Protein AF-A0A397FJ45-F1 (afdb_monomer_lite)

pLDDT: mean 72.35, std 16.46, range [32.06, 96.0]

Structure (mmCIF, N/CA/C/O backbone):
data_AF-A0A397FJ45-F1
#
_entry.id   AF-A0A397FJ45-F1
#
loop_
_atom_site.group_PDB
_atom_site.id
_atom_site.type_symbol
_atom_site.label_atom_id
_atom_site.label_alt_id
_atom_site.label_comp_id
_atom_site.label_asym_id
_atom_site.label_entity_id
_atom_site.label_seq_id
_atom_site.pdbx_PDB_ins_code
_atom_site.Cartn_x
_atom_site.Cartn_y
_atom_site.Cartn_z
_atom_site.occupancy
_atom_site.B_iso_or_equiv
_atom_site.auth_seq_id
_atom_site.auth_comp_id
_atom_site.auth_asym_id
_atom_site.auth_atom_id
_atom_site.pdbx_PDB_model_num
ATOM 1 N N . VAL A 1 1 ? -1.184 -3.876 -4.602 1.00 46.75 1 VAL A N 1
ATOM 2 C CA . VAL A 1 1 ? -2.235 -4.003 -3.570 1.00 46.75 1 VAL A CA 1
ATOM 3 C C . VAL A 1 1 ? -1.597 -3.620 -2.245 1.00 46.75 1 VAL A C 1
ATOM 5 O O . VAL A 1 1 ? -0.866 -4.417 -1.687 1.00 46.75 1 VAL A O 1
ATOM 8 N N . SER A 1 2 ? -1.750 -2.371 -1.813 1.00 36.97 2 SER A N 1
ATOM 9 C CA . SER A 1 2 ? -1.230 -1.894 -0.526 1.00 36.97 2 SER A CA 1
ATOM 10 C C . SER A 1 2 ? -2.247 -0.922 0.065 1.00 36.97 2 SER A C 1
ATOM 12 O O . SER A 1 2 ? -2.912 -0.198 -0.685 1.00 36.97 2 SER A O 1
ATOM 14 N N . ALA A 1 3 ? -2.435 -0.961 1.381 1.00 32.06 3 ALA A N 1
ATOM 15 C CA . ALA A 1 3 ? -3.336 -0.052 2.066 1.00 32.06 3 ALA A CA 1
ATOM 16 C C . ALA A 1 3 ? -2.633 1.298 2.252 1.00 32.06 3 ALA A C 1
ATOM 18 O O . ALA A 1 3 ? -1.631 1.400 2.952 1.00 32.06 3 ALA A O 1
ATOM 19 N N . VAL A 1 4 ? -3.150 2.345 1.604 1.00 43.25 4 VAL A N 1
ATOM 20 C CA . VAL A 1 4 ? -2.556 3.688 1.660 1.00 43.25 4 VAL A CA 1
ATOM 21 C C . VAL A 1 4 ? -3.072 4.426 2.898 1.00 43.25 4 VAL A C 1
ATOM 23 O O . VAL A 1 4 ? -4.183 4.971 2.915 1.00 43.25 4 VAL A O 1
ATOM 26 N N . SER A 1 5 ? -2.250 4.455 3.943 1.00 33.97 5 SER A N 1
ATOM 27 C CA . SER A 1 5 ? -2.409 5.310 5.122 1.00 33.97 5 SER A CA 1
ATOM 28 C C . SER A 1 5 ? -1.554 6.574 4.962 1.00 33.97 5 SER A C 1
ATOM 30 O O . SER A 1 5 ? -0.453 6.517 4.427 1.00 33.97 5 SER A O 1
ATOM 32 N N . ALA A 1 6 ? -2.026 7.724 5.458 1.00 32.69 6 ALA A N 1
ATOM 33 C CA . ALA A 1 6 ? -1.235 8.965 5.500 1.00 32.69 6 ALA A CA 1
ATOM 34 C C . ALA A 1 6 ? -0.062 8.903 6.507 1.00 32.69 6 ALA A C 1
ATOM 36 O O . ALA A 1 6 ? 0.682 9.872 6.659 1.00 32.69 6 ALA A O 1
ATOM 37 N N . LYS A 1 7 ? 0.093 7.776 7.213 1.00 38.12 7 LYS A N 1
ATOM 38 C CA . LYS A 1 7 ? 1.178 7.498 8.152 1.00 38.12 7 LYS A CA 1
ATOM 39 C C . LYS A 1 7 ? 1.900 6.208 7.787 1.00 38.12 7 LYS A C 1
ATOM 41 O O . LYS A 1 7 ? 1.238 5.208 7.521 1.00 38.12 7 LYS A O 1
ATOM 46 N N . TYR A 1 8 ? 3.231 6.323 7.817 1.00 38.72 8 TYR A N 1
ATOM 47 C CA . TYR A 1 8 ? 4.302 5.340 7.626 1.00 38.72 8 TYR A CA 1
ATOM 48 C C . TYR A 1 8 ? 3.838 3.899 7.375 1.00 38.72 8 TYR A C 1
ATOM 50 O O . TYR A 1 8 ? 3.229 3.265 8.242 1.00 38.72 8 TYR A O 1
ATOM 58 N N . ASN A 1 9 ? 4.169 3.383 6.183 1.00 39.53 9 ASN A N 1
ATOM 59 C CA . ASN A 1 9 ? 3.978 1.975 5.862 1.00 39.53 9 ASN A CA 1
ATOM 60 C C . ASN A 1 9 ? 4.698 1.131 6.911 1.00 39.53 9 ASN A C 1
ATOM 62 O O . ASN A 1 9 ? 5.897 1.229 7.143 1.00 39.53 9 ASN A O 1
ATOM 66 N N . THR A 1 10 ? 3.890 0.337 7.586 1.00 41.34 10 THR A N 1
ATOM 67 C CA . THR A 1 10 ? 4.228 -0.484 8.746 1.00 41.34 10 THR A CA 1
ATOM 68 C C . THR A 1 10 ? 4.491 -1.921 8.318 1.00 41.34 10 THR A C 1
ATOM 70 O O . THR A 1 10 ? 4.459 -2.807 9.156 1.00 41.34 10 THR A O 1
ATOM 73 N N . THR A 1 11 ? 4.712 -2.182 7.034 1.00 45.09 11 THR A N 1
ATOM 74 C CA . THR A 1 11 ? 5.015 -3.503 6.485 1.00 45.09 11 THR A CA 1
ATOM 75 C C . THR A 1 11 ? 6.336 -3.991 7.071 1.00 45.09 11 THR A C 1
ATOM 77 O O . THR A 1 11 ? 7.383 -3.568 6.626 1.00 45.09 11 THR A O 1
ATOM 80 N N . ARG A 1 12 ? 6.312 -4.814 8.130 1.00 45.31 12 ARG A N 1
ATOM 81 C CA . ARG A 1 12 ? 7.523 -5.489 8.643 1.00 45.31 12 ARG A CA 1
ATOM 82 C C . ARG A 1 12 ? 7.931 -6.667 7.755 1.00 45.31 12 ARG A C 1
ATOM 84 O O . ARG A 1 12 ? 9.110 -6.988 7.700 1.00 45.31 12 ARG A O 1
ATOM 91 N N . ASP A 1 13 ? 6.965 -7.228 7.031 1.00 51.38 13 ASP A N 1
ATOM 92 C CA . ASP A 1 13 ? 7.164 -8.263 6.023 1.00 51.38 13 ASP A CA 1
ATOM 93 C C . ASP A 1 13 ? 7.133 -7.637 4.621 1.00 51.38 13 ASP A C 1
ATOM 95 O O . ASP A 1 13 ? 6.282 -6.789 4.330 1.00 51.38 13 ASP A O 1
ATOM 99 N N . ARG A 1 14 ? 8.068 -8.047 3.756 1.00 63.00 14 ARG A N 1
ATOM 100 C CA . ARG A 1 14 ? 8.158 -7.620 2.351 1.00 63.00 14 ARG A CA 1
ATOM 101 C C . ARG A 1 14 ? 6.853 -7.961 1.628 1.00 63.00 14 ARG A C 1
ATOM 103 O O . ARG A 1 14 ? 6.499 -9.132 1.551 1.00 63.00 14 ARG A O 1
ATOM 110 N N . VAL A 1 15 ? 6.163 -6.968 1.065 1.00 72.12 15 VAL A N 1
ATOM 111 C CA . VAL A 1 15 ? 4.915 -7.197 0.310 1.00 72.12 15 VAL A CA 1
ATOM 112 C C . VAL A 1 15 ? 5.192 -7.176 -1.184 1.00 72.12 15 VAL A C 1
ATOM 114 O O . VAL A 1 15 ? 5.687 -6.176 -1.700 1.00 72.12 15 VAL A O 1
ATOM 117 N N . LEU A 1 16 ? 4.814 -8.241 -1.896 1.00 79.69 16 LEU A N 1
ATOM 118 C CA . LEU A 1 16 ? 4.865 -8.270 -3.353 1.00 79.69 16 LEU A CA 1
ATOM 119 C C . LEU A 1 16 ? 3.578 -7.686 -3.953 1.00 79.69 16 LEU A C 1
ATOM 121 O O . LEU A 1 16 ? 2.456 -8.080 -3.619 1.00 79.69 16 LEU A O 1
ATOM 125 N N . GLY A 1 17 ? 3.735 -6.775 -4.907 1.00 84.44 17 GLY A N 1
ATOM 126 C CA . GLY A 1 17 ? 2.696 -6.335 -5.828 1.00 84.44 17 GLY A CA 1
ATOM 127 C C . GLY A 1 17 ? 3.100 -6.639 -7.264 1.00 84.44 17 GLY A C 1
ATOM 128 O O . GLY A 1 17 ? 4.182 -6.260 -7.683 1.00 84.44 17 GLY A O 1
ATOM 129 N N . VAL A 1 18 ? 2.229 -7.273 -8.043 1.00 87.19 18 VAL A N 1
ATOM 130 C CA . VAL A 1 18 ? 2.510 -7.613 -9.446 1.00 87.19 18 VAL A CA 1
ATOM 131 C C . VAL A 1 18 ? 1.597 -6.807 -10.368 1.00 87.19 18 VAL A C 1
ATOM 133 O O . VAL A 1 18 ? 0.376 -6.772 -10.184 1.00 87.19 18 VAL A O 1
ATOM 136 N N . LEU A 1 19 ? 2.193 -6.149 -11.361 1.00 89.62 19 LEU A N 1
ATOM 137 C CA . LEU A 1 19 ? 1.515 -5.474 -12.463 1.00 89.62 19 LEU A CA 1
ATOM 138 C C . LEU A 1 19 ? 1.877 -6.193 -13.762 1.00 89.62 19 LEU A C 1
ATOM 140 O O . LEU A 1 19 ? 3.032 -6.171 -14.167 1.00 89.62 19 LEU A O 1
ATOM 144 N N . THR A 1 20 ? 0.889 -6.779 -14.432 1.00 90.44 20 THR A N 1
ATOM 145 C CA . THR A 1 20 ? 1.059 -7.352 -15.777 1.00 90.44 20 THR A CA 1
ATOM 146 C C . THR A 1 20 ? 0.308 -6.478 -16.779 1.00 90.44 20 THR A C 1
ATOM 148 O O . THR A 1 20 ? -0.874 -6.191 -16.570 1.00 90.44 20 THR A O 1
ATOM 151 N N . GLN A 1 21 ? 0.978 -6.037 -17.845 1.00 90.88 21 GLN A N 1
ATOM 152 C CA . GLN A 1 21 ? 0.383 -5.244 -18.921 1.00 90.88 21 GLN A CA 1
ATOM 153 C C . GLN A 1 21 ? 1.001 -5.629 -20.269 1.00 90.88 21 GLN A C 1
ATOM 155 O O . GLN A 1 21 ? 2.167 -5.346 -20.520 1.00 90.88 21 GLN A O 1
ATOM 160 N N . GLY A 1 22 ? 0.192 -6.222 -21.152 1.00 90.38 22 GLY A N 1
ATOM 161 C CA . GLY A 1 22 ? 0.684 -6.739 -22.429 1.00 90.38 22 GLY A CA 1
ATOM 162 C C . GLY A 1 22 ? 1.654 -7.902 -22.213 1.00 90.38 22 GLY A C 1
ATOM 163 O O . GLY A 1 22 ? 1.319 -8.865 -21.526 1.00 90.38 22 GLY A O 1
ATOM 164 N N . ASP A 1 23 ? 2.840 -7.787 -22.795 1.00 90.75 23 ASP A N 1
ATOM 165 C CA . ASP A 1 23 ? 3.977 -8.703 -22.677 1.00 90.75 23 ASP A CA 1
ATOM 166 C C . ASP A 1 23 ? 4.895 -8.398 -21.477 1.00 90.75 23 ASP A C 1
ATOM 168 O O . ASP A 1 23 ? 5.717 -9.236 -21.104 1.00 90.75 23 ASP A O 1
ATOM 172 N N . ALA A 1 24 ? 4.714 -7.255 -20.808 1.00 92.19 24 ALA A N 1
ATOM 173 C CA . ALA A 1 24 ? 5.535 -6.832 -19.678 1.00 92.19 24 ALA A CA 1
ATOM 174 C C . ALA A 1 24 ? 4.913 -7.166 -18.308 1.00 92.19 24 ALA A C 1
ATOM 176 O O . ALA A 1 24 ? 3.703 -7.029 -18.081 1.00 92.19 24 ALA A O 1
ATOM 177 N N . GLN A 1 25 ? 5.771 -7.534 -17.350 1.00 90.12 25 GLN A N 1
ATOM 178 C CA . GLN A 1 25 ? 5.413 -7.752 -15.948 1.00 90.12 25 GLN A CA 1
ATOM 179 C C . GLN A 1 25 ? 6.382 -7.005 -15.021 1.00 90.12 25 GLN A C 1
ATOM 181 O O . GLN A 1 25 ? 7.594 -7.141 -15.144 1.00 90.12 25 GLN A O 1
ATOM 186 N N . ILE A 1 26 ? 5.841 -6.239 -14.070 1.00 90.25 26 ILE A N 1
ATOM 187 C CA . ILE A 1 26 ? 6.598 -5.531 -13.029 1.00 90.25 26 ILE A CA 1
ATOM 188 C C . ILE A 1 26 ? 6.226 -6.110 -11.664 1.00 90.25 26 ILE A C 1
ATOM 190 O O . ILE A 1 26 ? 5.046 -6.169 -11.305 1.00 90.25 26 ILE A O 1
ATOM 194 N N . ALA A 1 27 ? 7.241 -6.492 -10.891 1.00 86.69 27 ALA A N 1
ATOM 195 C CA . ALA A 1 27 ? 7.123 -6.943 -9.512 1.00 86.69 27 ALA A CA 1
ATOM 196 C C . ALA A 1 27 ? 7.638 -5.856 -8.558 1.00 86.69 27 ALA A C 1
ATOM 198 O O . ALA A 1 27 ? 8.823 -5.539 -8.529 1.00 86.69 27 ALA A O 1
ATOM 199 N N . PHE A 1 28 ? 6.734 -5.277 -7.777 1.00 85.50 28 PHE A N 1
ATOM 200 C CA . PHE A 1 28 ? 7.032 -4.313 -6.728 1.00 85.50 28 PHE A CA 1
ATOM 201 C C . PHE A 1 28 ? 7.231 -5.046 -5.409 1.00 85.50 28 PHE A C 1
ATOM 203 O O . PHE A 1 28 ? 6.314 -5.719 -4.946 1.00 85.50 28 PHE A O 1
ATOM 210 N N . TYR A 1 29 ? 8.386 -4.866 -4.783 1.00 77.56 29 TYR A N 1
ATOM 211 C CA . TYR A 1 29 ? 8.639 -5.329 -3.425 1.00 77.56 29 TYR A CA 1
ATOM 212 C C . TYR A 1 29 ? 8.596 -4.122 -2.490 1.00 77.56 29 TYR A C 1
ATOM 214 O O . TYR A 1 29 ? 9.489 -3.280 -2.521 1.00 77.56 29 TYR A O 1
ATOM 222 N N . ASP A 1 30 ? 7.533 -4.009 -1.696 1.00 73.44 30 ASP A N 1
ATOM 223 C CA . ASP A 1 30 ? 7.414 -2.963 -0.680 1.00 73.44 30 ASP A CA 1
ATOM 224 C C . ASP A 1 30 ? 8.368 -3.288 0.469 1.00 73.44 30 ASP A C 1
ATOM 226 O O . ASP A 1 30 ? 8.296 -4.375 1.058 1.00 73.44 30 ASP A O 1
ATOM 230 N N . THR A 1 31 ? 9.267 -2.357 0.768 1.00 61.94 31 THR A N 1
ATOM 231 C CA . THR A 1 31 ? 10.163 -2.452 1.915 1.00 61.94 31 THR A CA 1
ATOM 232 C C . THR A 1 31 ? 9.531 -1.765 3.123 1.00 61.94 31 THR A C 1
ATOM 234 O O . THR A 1 31 ? 8.778 -0.799 2.962 1.00 61.94 31 THR A O 1
ATOM 237 N N . PRO A 1 32 ? 9.796 -2.252 4.348 1.00 53.12 32 PRO A N 1
ATOM 238 C CA . PRO A 1 32 ? 9.365 -1.565 5.556 1.00 53.12 32 PRO A CA 1
ATOM 239 C C . PRO A 1 32 ? 9.741 -0.084 5.516 1.00 53.12 32 PRO A C 1
ATOM 241 O O . PRO A 1 32 ? 10.880 0.267 5.206 1.00 53.12 32 PRO A O 1
ATOM 244 N N . GLY A 1 33 ? 8.783 0.790 5.834 1.00 50.22 33 GLY A N 1
ATOM 245 C CA . GLY A 1 33 ? 9.022 2.226 5.859 1.00 50.22 33 GLY A CA 1
ATOM 246 C C . GLY A 1 33 ? 10.147 2.593 6.827 1.00 50.22 33 GLY A C 1
ATOM 247 O O . GLY A 1 33 ? 10.282 2.012 7.905 1.00 50.22 33 GLY A O 1
ATOM 248 N N . LEU A 1 34 ? 10.936 3.596 6.445 1.00 49.47 34 LEU A N 1
ATOM 249 C CA . LEU A 1 34 ? 12.027 4.132 7.256 1.00 49.47 34 LEU A CA 1
ATOM 250 C C . LEU A 1 34 ? 11.456 4.612 8.592 1.00 49.47 34 LEU A C 1
ATOM 252 O O . LEU A 1 34 ? 10.595 5.497 8.635 1.00 49.47 34 LEU A O 1
ATOM 256 N N . VAL A 1 35 ? 11.893 3.976 9.678 1.00 42.94 35 VAL A N 1
ATOM 257 C CA . VAL A 1 35 ? 11.428 4.281 11.031 1.00 42.94 35 VAL A CA 1
ATOM 258 C C . VAL A 1 35 ? 11.763 5.736 11.359 1.00 42.94 35 VAL A C 1
ATOM 260 O O . VAL A 1 35 ? 12.789 6.267 10.946 1.00 42.94 35 VAL A O 1
ATOM 263 N N . ASN A 1 36 ? 10.852 6.377 12.088 1.00 40.03 36 ASN A N 1
ATOM 264 C CA . ASN A 1 36 ? 10.889 7.772 12.508 1.00 40.03 36 ASN A CA 1
ATOM 265 C C . ASN A 1 36 ? 12.242 8.144 13.135 1.00 40.03 36 ASN A C 1
ATOM 267 O O . ASN A 1 36 ? 12.529 7.797 14.282 1.00 40.03 36 ASN A O 1
ATOM 271 N N . LEU A 1 37 ? 13.068 8.860 12.381 1.00 44.19 37 LEU A N 1
ATOM 272 C CA . LEU A 1 37 ? 14.377 9.302 12.826 1.00 44.19 37 LEU A CA 1
ATOM 273 C C . LEU A 1 37 ? 14.373 10.818 12.778 1.00 44.19 37 LEU A C 1
ATOM 275 O O . LEU A 1 37 ? 14.307 11.433 11.719 1.00 44.19 37 LEU A O 1
ATOM 279 N N . LYS A 1 38 ? 14.419 11.420 13.966 1.00 42.22 38 LYS A N 1
ATOM 280 C CA . LYS A 1 38 ? 14.565 12.869 14.145 1.00 42.22 38 LYS A CA 1
ATOM 281 C C . LYS A 1 38 ? 15.894 13.398 13.573 1.00 42.22 38 LYS A C 1
ATOM 283 O O . LYS A 1 38 ? 16.071 14.607 13.521 1.00 42.22 38 LYS A O 1
ATOM 288 N N . ASP A 1 39 ? 16.773 12.496 13.128 1.00 49.91 39 ASP A N 1
ATOM 289 C CA . ASP A 1 39 ? 18.082 12.752 12.539 1.00 49.91 39 ASP A CA 1
ATOM 290 C C . ASP A 1 39 ? 18.131 12.363 11.055 1.00 49.91 39 ASP A C 1
ATOM 292 O O . ASP A 1 39 ? 17.917 11.199 10.692 1.00 49.91 39 ASP A O 1
ATOM 296 N N . SER A 1 40 ? 18.502 13.324 10.206 1.00 52.34 40 SER A N 1
ATOM 297 C CA . SER A 1 40 ? 18.753 13.136 8.768 1.00 52.34 40 SER A CA 1
ATOM 298 C C . SER A 1 40 ? 19.824 12.069 8.498 1.00 52.34 40 SER A C 1
ATOM 300 O O . SER A 1 40 ? 19.689 11.276 7.568 1.00 52.34 40 SER A O 1
ATOM 302 N N . HIS A 1 41 ? 20.836 11.967 9.363 1.00 50.00 41 HIS A N 1
ATOM 303 C CA . HIS A 1 41 ? 21.921 10.985 9.260 1.00 50.00 41 HIS A CA 1
ATOM 304 C C . HIS A 1 41 ? 21.430 9.540 9.391 1.00 50.00 41 HIS A C 1
ATOM 306 O O . HIS A 1 41 ? 21.856 8.648 8.654 1.00 50.00 41 HIS A O 1
ATOM 312 N N . THR A 1 42 ? 20.497 9.290 10.306 1.00 46.22 42 THR A N 1
ATOM 313 C CA . THR A 1 42 ? 19.975 7.942 10.537 1.00 46.22 42 THR A CA 1
ATOM 314 C C . THR A 1 42 ? 18.952 7.563 9.462 1.00 46.22 42 THR A C 1
ATOM 316 O O . THR A 1 42 ? 18.859 6.391 9.095 1.00 46.22 42 THR A O 1
ATOM 319 N N . TYR A 1 43 ? 18.215 8.533 8.904 1.00 54.28 43 TYR A N 1
ATOM 320 C CA . TYR A 1 43 ? 17.341 8.327 7.738 1.00 54.28 43 TYR A CA 1
ATOM 321 C C . TYR A 1 43 ? 18.139 7.837 6.521 1.00 54.28 43 TYR A C 1
ATOM 323 O O . TYR A 1 43 ? 17.800 6.835 5.901 1.00 54.28 43 TYR A O 1
ATOM 331 N N . VAL A 1 44 ? 19.265 8.489 6.239 1.00 51.28 44 VAL A N 1
ATOM 332 C CA . VAL A 1 44 ? 20.187 8.114 5.156 1.00 51.28 44 VAL A CA 1
ATOM 333 C C . VAL A 1 44 ? 20.793 6.732 5.401 1.00 51.28 44 VAL A C 1
ATOM 335 O O . VAL A 1 44 ? 20.859 5.904 4.496 1.00 51.28 44 VAL A O 1
ATOM 338 N N . ARG A 1 45 ? 21.196 6.442 6.643 1.00 50.28 45 ARG A N 1
ATOM 339 C CA . ARG A 1 45 ? 21.752 5.135 7.009 1.00 50.28 45 ARG A CA 1
ATOM 340 C C . ARG A 1 45 ? 20.719 4.010 6.910 1.00 50.28 45 ARG A C 1
ATOM 342 O O . ARG A 1 45 ? 21.056 2.930 6.443 1.00 50.28 45 ARG A O 1
ATOM 349 N N . SER A 1 46 ? 19.477 4.254 7.324 1.00 51.19 46 SER A N 1
ATOM 350 C CA . SER A 1 46 ? 18.392 3.273 7.191 1.00 51.19 46 SER A CA 1
ATOM 351 C C . SER A 1 46 ? 18.007 3.041 5.731 1.00 51.19 46 SER A C 1
ATOM 353 O O . SER A 1 46 ? 17.831 1.890 5.357 1.00 51.19 46 SER A O 1
ATOM 355 N N . LEU A 1 47 ? 17.999 4.081 4.886 1.00 54.28 47 LEU A N 1
ATOM 356 C CA . LEU A 1 47 ? 17.860 3.934 3.431 1.00 54.28 47 LEU A CA 1
ATOM 357 C C . LEU A 1 47 ? 18.923 3.000 2.846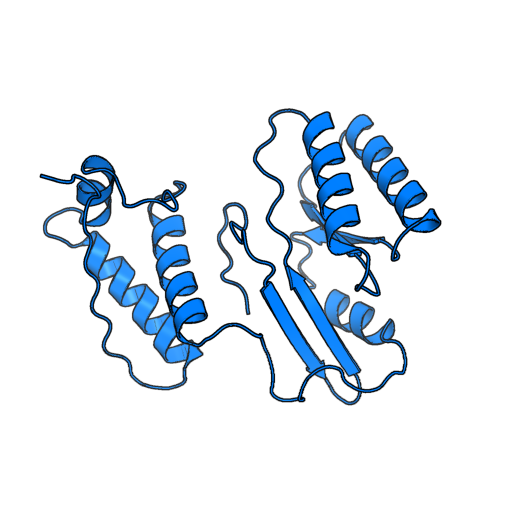 1.00 54.28 47 LEU A C 1
ATOM 359 O O . LEU A 1 47 ? 18.586 2.089 2.095 1.00 54.28 47 LEU A O 1
ATOM 363 N N . ALA A 1 48 ? 20.189 3.211 3.213 1.00 51.97 48 ALA A N 1
ATOM 364 C CA . ALA A 1 48 ? 21.298 2.387 2.742 1.00 51.97 48 ALA A CA 1
ATOM 365 C C . ALA A 1 48 ? 21.196 0.931 3.231 1.00 51.97 48 ALA A C 1
ATOM 367 O O . ALA A 1 48 ? 21.387 0.013 2.443 1.00 51.97 48 ALA A O 1
ATOM 368 N N . ILE A 1 49 ? 20.841 0.704 4.502 1.00 54.34 49 ILE A N 1
ATOM 369 C CA . ILE A 1 49 ? 20.668 -0.647 5.066 1.00 54.34 49 ILE A CA 1
ATOM 370 C C . ILE A 1 49 ? 19.505 -1.376 4.385 1.00 54.34 49 ILE A C 1
ATOM 372 O O . ILE A 1 49 ? 19.679 -2.497 3.919 1.00 54.34 49 ILE A O 1
ATOM 376 N N . THR A 1 50 ? 18.338 -0.735 4.276 1.00 54.62 50 THR A N 1
ATOM 377 C CA . THR A 1 50 ? 17.155 -1.334 3.645 1.00 54.62 50 THR A CA 1
ATOM 378 C C . THR A 1 50 ? 17.403 -1.655 2.176 1.00 54.62 50 THR A C 1
ATOM 380 O O . THR A 1 50 ? 16.979 -2.717 1.718 1.00 54.62 50 THR A O 1
ATOM 383 N N . ALA A 1 51 ? 18.111 -0.782 1.450 1.00 53.75 51 ALA A N 1
ATOM 384 C CA . ALA A 1 51 ? 18.555 -1.064 0.091 1.00 53.75 51 ALA A CA 1
ATOM 385 C C . ALA A 1 51 ? 19.449 -2.316 0.072 1.00 53.75 51 ALA A C 1
ATOM 387 O O . ALA A 1 51 ? 19.078 -3.303 -0.559 1.00 53.75 51 ALA A O 1
ATOM 388 N N . SER A 1 52 ? 20.543 -2.344 0.839 1.00 51.81 52 SER A N 1
ATOM 389 C CA . SER A 1 52 ? 21.482 -3.476 0.863 1.00 51.81 52 SER A CA 1
ATOM 390 C C . SER A 1 52 ? 20.851 -4.812 1.285 1.00 51.81 52 SER A C 1
ATOM 392 O O . SER A 1 52 ? 21.226 -5.854 0.753 1.00 51.81 52 SER A O 1
ATOM 394 N N . GLU A 1 53 ? 19.870 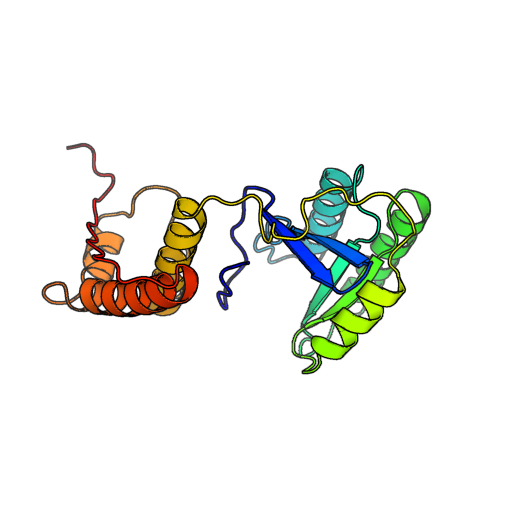-4.811 2.192 1.00 53.34 53 GLU A N 1
ATOM 395 C CA . GLU A 1 53 ? 19.158 -6.022 2.636 1.00 53.34 53 GLU A CA 1
ATOM 396 C C . GLU A 1 53 ? 18.169 -6.568 1.590 1.00 53.34 53 GLU A C 1
ATOM 398 O O . GLU A 1 53 ? 17.921 -7.773 1.543 1.00 53.34 53 GLU A O 1
ATOM 403 N N . THR A 1 54 ? 17.610 -5.709 0.729 1.00 53.91 54 THR A N 1
ATOM 404 C CA . THR A 1 54 ? 16.692 -6.130 -0.351 1.00 53.91 54 THR A CA 1
ATOM 405 C C . THR A 1 54 ? 17.382 -6.431 -1.682 1.00 53.91 54 THR A C 1
ATOM 407 O O . THR A 1 54 ? 16.760 -6.974 -2.601 1.00 53.91 54 THR A O 1
ATOM 410 N N . MET A 1 55 ? 18.671 -6.114 -1.782 1.00 51.78 55 MET A N 1
ATOM 411 C CA . MET A 1 55 ? 19.393 -5.943 -3.039 1.00 51.78 55 MET A CA 1
ATOM 412 C C . MET A 1 55 ? 19.766 -7.179 -3.875 1.00 51.78 55 MET A C 1
ATOM 414 O O . MET A 1 55 ? 20.019 -6.970 -5.059 1.00 51.78 55 MET A O 1
ATOM 418 N N . PRO A 1 56 ? 19.743 -8.450 -3.425 1.00 51.59 56 PRO A N 1
ATOM 419 C CA . PRO A 1 56 ? 20.115 -9.541 -4.333 1.00 51.59 56 PRO A CA 1
ATOM 420 C C . PRO A 1 56 ? 19.093 -9.879 -5.442 1.00 51.59 56 PRO A C 1
ATOM 422 O O . PRO A 1 56 ? 19.314 -10.846 -6.163 1.00 51.59 56 PRO A O 1
ATOM 425 N N . SER A 1 57 ? 17.951 -9.179 -5.573 1.00 60.88 57 SER A N 1
ATOM 426 C CA . SER A 1 57 ? 16.828 -9.666 -6.409 1.00 60.88 57 SER A CA 1
ATOM 427 C C . SER A 1 57 ? 15.973 -8.617 -7.139 1.00 60.88 57 SER A C 1
ATOM 429 O O . SER A 1 57 ? 14.894 -8.959 -7.625 1.00 60.88 57 SER A O 1
ATOM 431 N N . VAL A 1 58 ? 16.411 -7.356 -7.229 1.00 73.94 58 VAL A N 1
ATOM 432 C CA . VAL A 1 58 ? 15.634 -6.289 -7.891 1.00 73.94 58 VAL A CA 1
ATOM 433 C C . VAL A 1 58 ? 16.391 -5.682 -9.070 1.00 73.94 58 VAL A C 1
ATOM 435 O O . VAL A 1 58 ? 17.595 -5.474 -8.992 1.00 73.94 58 VAL A O 1
ATOM 438 N N . ASP A 1 59 ? 15.677 -5.376 -10.156 1.00 79.50 59 ASP A N 1
ATOM 439 C CA . ASP A 1 59 ? 16.249 -4.727 -11.347 1.00 79.50 59 ASP A CA 1
ATOM 440 C C . ASP A 1 59 ? 16.427 -3.211 -11.174 1.00 79.50 59 ASP A C 1
ATOM 442 O O . ASP A 1 59 ? 17.209 -2.587 -11.886 1.00 79.50 59 ASP A O 1
ATOM 446 N N . MET A 1 60 ? 15.681 -2.606 -10.244 1.00 79.75 60 MET A N 1
ATOM 447 C CA . MET A 1 60 ? 15.694 -1.171 -9.957 1.00 79.75 60 MET A CA 1
ATOM 448 C C . MET A 1 60 ? 15.133 -0.893 -8.559 1.00 79.75 60 MET A C 1
ATOM 450 O O . MET A 1 60 ? 14.164 -1.521 -8.130 1.00 79.75 60 MET A O 1
ATOM 454 N N . SER A 1 61 ? 15.692 0.113 -7.889 1.00 77.81 61 SER A N 1
ATOM 455 C CA . SER A 1 61 ? 15.209 0.638 -6.610 1.00 77.81 61 SER A CA 1
ATOM 456 C C . SER A 1 61 ? 14.483 1.971 -6.805 1.00 77.81 61 SER A C 1
ATOM 458 O O . SER A 1 61 ? 14.987 2.869 -7.478 1.00 77.81 61 SER A O 1
ATOM 460 N N . LEU A 1 62 ? 13.304 2.128 -6.194 1.00 79.19 62 LEU A N 1
ATOM 461 C CA . LEU A 1 62 ? 12.530 3.374 -6.241 1.00 79.19 62 LEU A CA 1
ATOM 462 C C . LEU A 1 62 ? 12.705 4.161 -4.947 1.00 79.19 62 LEU A C 1
ATOM 464 O O . LEU A 1 62 ? 12.231 3.747 -3.890 1.00 79.19 62 LEU A O 1
ATOM 468 N N . LEU A 1 63 ? 13.342 5.324 -5.036 1.00 76.00 63 LEU A N 1
ATOM 469 C CA . LEU A 1 63 ? 13.478 6.236 -3.910 1.00 76.00 63 LEU A CA 1
ATOM 470 C C . LEU A 1 63 ? 12.368 7.282 -3.961 1.00 76.00 63 LEU A C 1
ATOM 472 O O . LEU A 1 63 ? 12.410 8.207 -4.768 1.00 76.00 63 LEU A O 1
ATOM 476 N N . VAL A 1 64 ? 11.380 7.150 -3.082 1.00 76.56 64 VAL A N 1
ATOM 477 C CA . VAL A 1 64 ? 10.221 8.045 -3.049 1.00 76.56 64 VAL A CA 1
ATOM 478 C C . VAL A 1 64 ? 10.466 9.207 -2.081 1.00 76.56 64 VAL A C 1
ATOM 480 O O . VAL A 1 64 ? 10.613 8.991 -0.879 1.00 76.56 64 VAL A O 1
ATOM 483 N N . VAL A 1 65 ? 10.460 10.445 -2.579 1.00 73.25 65 VAL A N 1
ATOM 484 C CA . VAL A 1 65 ? 10.666 11.670 -1.781 1.00 73.25 65 VAL A CA 1
ATOM 485 C C . VAL A 1 65 ? 9.460 12.607 -1.879 1.00 73.25 65 VAL A C 1
ATOM 487 O O . VAL A 1 65 ? 8.804 12.671 -2.909 1.00 73.25 65 VAL A O 1
ATOM 490 N N . ASP A 1 66 ? 9.117 13.335 -0.815 1.00 71.75 66 ASP A N 1
ATOM 491 C CA . ASP A 1 66 ? 7.989 14.283 -0.838 1.00 71.75 66 ASP A CA 1
ATOM 492 C C . ASP A 1 66 ? 8.355 15.548 -1.628 1.00 71.75 66 ASP A C 1
ATOM 494 O O . ASP A 1 66 ? 9.208 16.315 -1.185 1.00 71.75 66 ASP A O 1
ATOM 498 N N . ALA A 1 67 ? 7.679 15.800 -2.755 1.00 69.12 67 ALA A N 1
ATOM 499 C CA . ALA A 1 67 ? 7.979 16.928 -3.641 1.00 69.12 67 ALA A CA 1
ATOM 500 C C . ALA A 1 67 ? 7.796 18.308 -2.988 1.00 69.12 67 ALA A C 1
ATOM 502 O O . ALA A 1 67 ? 8.341 19.302 -3.461 1.00 69.12 67 ALA A O 1
ATOM 503 N N . VAL A 1 68 ? 7.006 18.384 -1.912 1.00 63.88 68 VAL A N 1
ATOM 504 C CA . VAL A 1 68 ? 6.672 19.645 -1.232 1.00 63.88 68 VAL A CA 1
ATOM 505 C C . VAL A 1 68 ? 7.702 19.996 -0.154 1.00 63.88 68 VAL A C 1
ATOM 507 O O . VAL A 1 68 ? 7.785 21.148 0.275 1.00 63.88 68 VAL A O 1
ATOM 510 N N . LYS A 1 69 ? 8.508 19.030 0.300 1.00 66.00 69 LYS A N 1
ATOM 511 C CA . LYS A 1 69 ? 9.566 19.288 1.278 1.00 66.00 69 LYS A CA 1
ATOM 512 C C . LYS A 1 69 ? 10.836 19.719 0.553 1.00 66.00 69 LYS A C 1
ATOM 514 O O . LYS A 1 69 ? 11.356 18.989 -0.283 1.00 66.00 69 LYS A O 1
ATOM 519 N N . ARG A 1 70 ? 11.365 20.891 0.915 1.00 63.19 70 ARG A N 1
ATOM 520 C CA . ARG A 1 70 ? 12.722 21.276 0.514 1.00 63.19 70 ARG A CA 1
ATOM 521 C C . ARG A 1 70 ? 13.713 20.334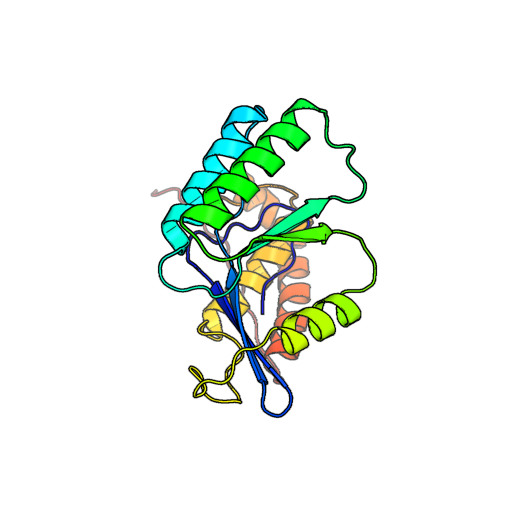 1.191 1.00 63.19 70 ARG A C 1
ATOM 523 O O . ARG A 1 70 ? 13.723 20.242 2.416 1.00 63.19 70 ARG A O 1
ATOM 530 N N . LEU A 1 71 ? 14.504 19.638 0.383 1.00 68.44 71 LEU A N 1
ATOM 531 C CA . LEU A 1 71 ? 15.688 18.932 0.853 1.00 68.44 71 LEU A CA 1
ATOM 532 C C . LEU A 1 71 ? 16.755 19.981 1.169 1.00 68.44 71 LEU A C 1
ATOM 534 O O . LEU A 1 71 ? 16.958 20.906 0.379 1.00 68.44 71 LEU A O 1
ATOM 538 N N . ASP A 1 72 ? 17.393 19.865 2.328 1.00 72.25 72 ASP A N 1
ATOM 539 C CA . ASP A 1 72 ? 18.578 20.659 2.629 1.00 72.25 72 ASP A CA 1
ATOM 540 C C . ASP A 1 72 ? 19.804 20.102 1.884 1.00 72.25 72 ASP A C 1
ATOM 542 O O . ASP A 1 72 ? 19.772 19.028 1.274 1.00 72.25 72 ASP A O 1
ATOM 546 N N . GLU A 1 73 ? 20.892 20.869 1.890 1.00 73.31 73 GLU A N 1
ATOM 547 C CA . GLU A 1 73 ? 22.126 20.517 1.183 1.00 73.31 73 GLU A CA 1
ATOM 548 C C . GLU A 1 73 ? 22.742 19.210 1.711 1.00 73.31 73 GLU A C 1
ATOM 550 O O . GLU A 1 73 ? 23.247 18.401 0.933 1.00 73.31 73 GLU A O 1
ATOM 555 N N . GLN A 1 74 ? 22.606 18.947 3.016 1.00 64.69 74 GLN A N 1
ATOM 556 C CA . GLN A 1 74 ? 23.070 17.706 3.642 1.00 64.69 74 GLN A CA 1
ATOM 557 C C . GLN A 1 74 ? 22.284 16.485 3.151 1.00 64.69 74 GLN A C 1
ATOM 559 O O . GLN A 1 74 ? 22.882 15.464 2.812 1.00 64.69 74 GLN A O 1
ATOM 564 N N . ALA A 1 75 ? 20.955 16.577 3.073 1.00 66.69 75 ALA A N 1
ATOM 565 C CA . ALA A 1 75 ? 20.113 15.521 2.530 1.00 66.69 75 ALA A CA 1
ATOM 566 C C . ALA A 1 75 ? 20.422 15.273 1.050 1.00 66.69 75 ALA A C 1
ATOM 568 O O . ALA A 1 75 ? 20.471 14.120 0.627 1.00 66.69 75 ALA A O 1
ATOM 569 N N . LEU A 1 76 ? 20.674 16.327 0.267 1.00 71.19 76 LEU A N 1
ATOM 570 C CA . LEU A 1 76 ? 21.033 16.186 -1.142 1.00 71.19 76 LEU A CA 1
ATOM 571 C C . LEU A 1 76 ? 22.372 15.455 -1.321 1.00 71.19 76 LEU A C 1
ATOM 573 O O . LEU A 1 76 ? 22.455 14.541 -2.140 1.00 71.19 76 LEU A O 1
ATOM 577 N N . GLU A 1 77 ? 23.397 15.808 -0.542 1.00 69.25 77 GLU A N 1
ATOM 578 C CA . GLU A 1 77 ? 24.688 15.105 -0.556 1.00 69.25 77 GLU A CA 1
ATOM 579 C C . GLU A 1 77 ? 24.558 13.648 -0.113 1.00 69.25 77 GLU A C 1
ATOM 581 O O . GLU A 1 77 ? 25.116 12.739 -0.728 1.00 69.25 77 GLU A O 1
ATOM 586 N N . ALA A 1 78 ? 23.744 13.385 0.902 1.00 67.56 78 ALA A N 1
ATOM 587 C CA . ALA A 1 78 ? 23.482 12.029 1.339 1.00 67.56 78 ALA A CA 1
ATOM 588 C C . ALA A 1 78 ? 22.784 11.175 0.264 1.00 67.56 78 ALA A C 1
ATOM 590 O O . ALA A 1 78 ? 23.161 10.021 0.051 1.00 67.56 78 ALA A O 1
ATOM 591 N N . LEU A 1 79 ? 21.810 11.743 -0.454 1.00 69.25 79 LEU A N 1
ATOM 592 C CA . LEU A 1 79 ? 21.155 11.078 -1.580 1.00 69.25 79 LEU A CA 1
ATOM 593 C C . LEU A 1 79 ? 22.122 10.816 -2.739 1.00 69.25 79 LEU A C 1
ATOM 595 O O . LEU A 1 79 ? 22.089 9.727 -3.310 1.00 69.25 79 LEU A O 1
ATOM 599 N N . LYS A 1 80 ? 23.005 11.771 -3.062 1.00 71.94 80 LYS A N 1
ATOM 600 C CA . LYS A 1 80 ? 24.066 11.576 -4.064 1.00 71.94 80 LYS A CA 1
ATOM 601 C C . LYS A 1 80 ? 24.989 10.426 -3.673 1.00 71.94 80 LYS A C 1
ATOM 603 O O . LYS A 1 80 ? 25.258 9.564 -4.505 1.00 71.94 80 LYS A O 1
ATOM 608 N N . ASN A 1 81 ? 25.419 10.370 -2.414 1.00 68.31 81 ASN A N 1
ATOM 609 C CA . ASN A 1 81 ? 26.281 9.299 -1.918 1.00 68.31 81 ASN A CA 1
ATOM 610 C C . ASN A 1 81 ? 25.591 7.930 -1.994 1.00 68.31 81 ASN A C 1
ATOM 612 O O . ASN A 1 81 ? 26.201 6.973 -2.465 1.00 68.31 81 ASN A O 1
ATOM 616 N N . ILE A 1 82 ? 24.307 7.837 -1.624 1.00 67.06 82 ILE A N 1
ATOM 617 C CA . ILE A 1 82 ? 23.519 6.603 -1.790 1.00 67.06 82 ILE A CA 1
ATOM 618 C C . ILE A 1 82 ? 23.427 6.213 -3.270 1.00 67.06 82 ILE A C 1
ATOM 620 O O . ILE A 1 82 ? 23.653 5.051 -3.602 1.00 67.06 82 ILE A O 1
ATOM 624 N N . ALA A 1 83 ? 23.125 7.162 -4.161 1.00 66.38 83 ALA A N 1
ATOM 625 C CA . ALA A 1 83 ? 23.002 6.906 -5.594 1.00 66.38 83 ALA A CA 1
ATOM 626 C C . ALA A 1 83 ? 24.319 6.417 -6.215 1.00 66.38 83 ALA A C 1
ATOM 628 O O . ALA A 1 83 ? 24.309 5.460 -6.985 1.00 66.38 83 ALA A O 1
ATOM 629 N N . ILE A 1 84 ? 25.451 7.025 -5.849 1.00 66.38 84 ILE A N 1
ATOM 630 C CA . ILE A 1 84 ? 26.781 6.655 -6.353 1.00 66.38 84 ILE A CA 1
ATOM 631 C C . ILE A 1 84 ? 27.209 5.281 -5.830 1.00 66.38 84 ILE A C 1
ATOM 633 O O . ILE A 1 84 ? 27.699 4.468 -6.611 1.00 66.38 84 ILE A O 1
ATOM 637 N N . SER A 1 85 ? 27.028 5.006 -4.536 1.00 61.44 85 SER A N 1
ATOM 638 C CA . SER A 1 85 ? 27.375 3.704 -3.953 1.00 61.44 85 SER A CA 1
ATOM 639 C C . SER A 1 85 ? 26.488 2.590 -4.508 1.00 61.44 85 SER A C 1
ATOM 641 O O . SER A 1 85 ? 26.987 1.535 -4.889 1.00 61.44 85 SER A O 1
ATOM 643 N N . SER A 1 86 ? 25.188 2.855 -4.663 1.00 59.81 86 SER A N 1
ATOM 644 C CA . SER A 1 86 ? 24.250 1.897 -5.259 1.00 59.81 86 SER A CA 1
ATOM 645 C C . SER A 1 86 ? 24.557 1.652 -6.736 1.00 59.81 86 SER A C 1
ATOM 647 O O . SER A 1 86 ? 24.538 0.516 -7.179 1.00 59.81 86 SER A O 1
ATOM 649 N N . ALA A 1 87 ? 24.948 2.667 -7.508 1.00 59.28 87 ALA A N 1
ATOM 650 C CA . ALA A 1 87 ? 25.339 2.469 -8.906 1.00 59.28 87 ALA A CA 1
ATOM 651 C C . ALA A 1 87 ? 26.599 1.594 -9.085 1.00 59.28 87 ALA A C 1
ATOM 653 O O . ALA A 1 87 ? 26.831 1.090 -10.182 1.00 59.28 87 ALA A O 1
ATOM 654 N N . LYS A 1 88 ? 27.422 1.427 -8.040 1.00 56.78 88 LYS A N 1
ATOM 655 C CA . LYS A 1 88 ? 28.645 0.608 -8.077 1.00 56.78 88 LYS A CA 1
ATOM 656 C C . LYS A 1 88 ? 28.441 -0.830 -7.593 1.00 56.78 88 LYS A C 1
ATOM 658 O O . LYS A 1 88 ? 29.177 -1.705 -8.035 1.00 56.78 88 LYS A O 1
ATOM 663 N N . GLU A 1 89 ? 27.475 -1.069 -6.705 1.00 53.09 89 GLU A N 1
ATOM 664 C CA . GLU A 1 89 ? 27.299 -2.357 -6.008 1.00 53.09 89 GLU A CA 1
ATOM 665 C C . GLU A 1 89 ? 25.857 -2.913 -6.073 1.00 53.09 89 GLU A C 1
ATOM 667 O O . GLU A 1 89 ? 25.592 -3.996 -5.553 1.00 53.09 89 GLU A O 1
ATOM 672 N N . ALA A 1 90 ? 24.914 -2.198 -6.701 1.00 56.03 90 ALA A N 1
ATOM 673 C CA . ALA A 1 90 ? 23.470 -2.448 -6.634 1.00 56.03 90 ALA A CA 1
ATOM 674 C C . ALA A 1 90 ? 22.718 -2.232 -7.960 1.00 56.03 90 ALA A C 1
ATOM 676 O O . ALA A 1 90 ? 23.274 -1.842 -8.986 1.00 56.03 90 ALA A O 1
ATOM 677 N N . ALA A 1 91 ? 21.398 -2.429 -7.895 1.00 66.44 91 ALA A N 1
ATOM 678 C CA . ALA A 1 91 ? 20.452 -2.014 -8.922 1.00 66.44 91 ALA A CA 1
ATOM 679 C C . ALA A 1 91 ? 20.381 -0.475 -9.060 1.00 66.44 91 ALA A C 1
ATOM 681 O O . ALA A 1 91 ? 20.513 0.240 -8.058 1.00 66.44 91 ALA A O 1
ATOM 682 N N . PRO A 1 92 ? 20.118 0.061 -10.271 1.00 71.62 92 PRO A N 1
ATOM 683 C CA . PRO A 1 92 ? 19.930 1.494 -10.488 1.00 71.62 92 PRO A CA 1
ATOM 684 C C . PRO A 1 92 ? 18.830 2.072 -9.585 1.00 71.62 92 PRO A C 1
ATOM 686 O O . PRO A 1 92 ? 17.807 1.432 -9.340 1.00 71.62 92 PRO A O 1
ATOM 689 N N . ILE A 1 93 ? 19.025 3.310 -9.118 1.00 74.56 93 ILE A N 1
ATOM 690 C CA . ILE A 1 93 ? 18.036 4.044 -8.318 1.00 74.56 93 ILE A CA 1
ATOM 691 C C . ILE A 1 93 ? 17.284 5.031 -9.208 1.00 74.56 93 ILE A C 1
ATOM 693 O O . ILE A 1 93 ? 17.898 5.880 -9.854 1.00 74.56 93 ILE A O 1
ATOM 697 N N . MET A 1 94 ? 15.953 4.980 -9.171 1.00 78.81 94 MET A N 1
ATOM 698 C CA . MET A 1 94 ? 15.089 6.017 -9.725 1.00 78.81 94 MET A CA 1
ATOM 699 C C . MET A 1 94 ? 14.479 6.857 -8.602 1.00 78.81 94 MET A C 1
ATOM 701 O O . MET A 1 94 ? 13.808 6.340 -7.706 1.00 78.81 94 MET A O 1
ATOM 705 N N . LEU A 1 95 ? 14.704 8.170 -8.664 1.00 77.62 95 LEU A N 1
ATOM 706 C CA . LEU A 1 95 ? 14.092 9.131 -7.754 1.00 77.62 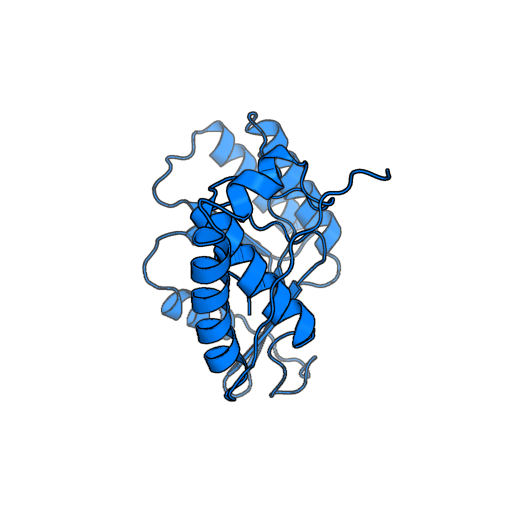95 LEU A CA 1
ATOM 707 C C . LEU A 1 95 ? 12.647 9.400 -8.184 1.00 77.62 95 LEU A C 1
ATOM 709 O O . LEU A 1 95 ? 12.394 9.838 -9.304 1.00 77.62 95 LEU A O 1
ATOM 713 N N . VAL A 1 96 ? 11.702 9.172 -7.279 1.00 80.38 96 VAL A N 1
ATOM 714 C CA . VAL A 1 96 ? 10.269 9.360 -7.503 1.00 80.38 96 VAL A CA 1
ATOM 715 C C . VAL A 1 96 ? 9.758 10.464 -6.585 1.00 80.38 96 VAL A C 1
ATOM 717 O O . VAL A 1 96 ? 9.771 10.347 -5.361 1.00 80.38 96 VAL A O 1
ATOM 720 N N . MET A 1 97 ? 9.265 11.543 -7.182 1.00 76.38 97 MET A N 1
ATOM 721 C CA . MET A 1 97 ? 8.704 12.680 -6.455 1.00 76.38 97 MET A CA 1
ATOM 722 C C . MET A 1 97 ? 7.236 12.397 -6.096 1.00 76.38 97 MET A C 1
ATOM 724 O O . MET A 1 97 ? 6.342 12.423 -6.938 1.00 76.38 97 MET A O 1
ATOM 728 N N . ASN A 1 98 ? 6.968 12.109 -4.826 1.00 73.88 98 ASN A N 1
ATOM 729 C CA . ASN A 1 98 ? 5.627 11.894 -4.294 1.00 73.88 98 ASN A CA 1
ATOM 730 C C . ASN A 1 98 ? 4.814 13.197 -4.294 1.00 73.88 98 ASN A C 1
ATOM 732 O O . ASN A 1 98 ? 5.352 14.265 -4.003 1.00 73.88 98 ASN A O 1
ATOM 736 N N . LYS A 1 99 ? 3.500 13.084 -4.530 1.00 67.69 99 LYS A N 1
ATOM 737 C CA . LYS A 1 99 ? 2.537 14.177 -4.797 1.00 67.69 99 LYS A CA 1
ATOM 738 C C . LYS A 1 99 ? 2.667 14.847 -6.166 1.00 67.69 99 LYS A C 1
ATOM 740 O O . LYS A 1 99 ? 1.888 15.761 -6.447 1.00 67.69 99 LYS A O 1
ATOM 745 N N . ASP A 1 100 ? 3.561 14.369 -7.029 1.00 64.31 100 ASP A N 1
ATOM 746 C CA . ASP A 1 100 ? 3.403 14.598 -8.460 1.00 64.31 100 ASP A CA 1
ATOM 747 C C . ASP A 1 100 ? 2.158 13.827 -8.935 1.00 64.31 100 ASP A C 1
ATOM 749 O O . ASP A 1 100 ? 1.910 12.689 -8.527 1.00 64.31 100 ASP A O 1
ATOM 753 N N . LYS A 1 101 ? 1.288 14.478 -9.706 1.00 60.50 101 LYS A N 1
ATOM 754 C CA . LYS A 1 101 ? -0.071 13.974 -9.977 1.00 60.50 101 LYS A CA 1
ATOM 755 C C . LYS A 1 101 ? -0.099 12.834 -10.999 1.00 60.50 101 LYS A C 1
ATOM 757 O O . LYS A 1 101 ? -1.175 12.294 -11.252 1.00 60.50 101 LYS A O 1
ATOM 762 N N . ASP A 1 102 ? 1.044 12.447 -11.566 1.00 80.06 102 ASP A N 1
ATOM 763 C CA . ASP A 1 102 ? 1.095 11.579 -12.743 1.00 80.06 102 ASP A CA 1
ATOM 764 C C . ASP A 1 102 ? 1.737 10.200 -12.501 1.00 80.06 102 ASP A C 1
ATOM 766 O O . ASP A 1 102 ? 2.777 9.829 -13.047 1.00 80.06 102 ASP A O 1
ATOM 770 N N . VAL A 1 103 ? 1.053 9.375 -11.705 1.00 82.62 103 VAL A N 1
ATOM 771 C CA . VAL A 1 103 ? 1.406 7.952 -11.525 1.00 82.62 103 VAL A CA 1
ATOM 772 C C . VAL A 1 103 ? 1.296 7.164 -12.843 1.00 82.62 103 VAL A C 1
ATOM 774 O O . VAL A 1 103 ? 1.930 6.118 -13.000 1.00 82.62 103 VAL A O 1
ATOM 777 N N . ALA A 1 104 ? 0.490 7.633 -13.804 1.00 85.75 104 ALA A N 1
ATOM 778 C CA . ALA A 1 104 ? 0.331 6.971 -15.096 1.00 85.75 104 ALA A CA 1
ATOM 779 C C . ALA A 1 104 ? 1.598 7.102 -15.952 1.00 85.75 104 ALA A C 1
ATOM 781 O O . ALA A 1 104 ? 2.037 6.110 -16.539 1.00 85.75 104 ALA A O 1
ATOM 782 N N . LYS A 1 105 ? 2.224 8.282 -15.958 1.00 87.62 105 LYS A N 1
ATOM 783 C CA . LYS A 1 105 ? 3.529 8.508 -16.581 1.00 87.62 105 LYS A CA 1
ATOM 784 C C . LYS A 1 105 ? 4.612 7.632 -15.956 1.00 87.62 105 LYS A C 1
ATOM 786 O O . LYS A 1 105 ? 5.260 6.894 -16.693 1.00 87.62 105 LYS A O 1
ATOM 791 N N . LEU A 1 106 ? 4.725 7.615 -14.624 1.00 87.19 106 LEU A N 1
ATOM 792 C CA . LEU A 1 106 ? 5.688 6.753 -13.920 1.00 87.19 106 LEU A CA 1
ATOM 793 C C . LEU A 1 106 ? 5.513 5.276 -14.302 1.00 87.19 106 LEU A C 1
ATOM 795 O O . LEU A 1 106 ? 6.483 4.573 -14.565 1.00 87.19 106 LEU A O 1
ATOM 799 N N . ARG A 1 107 ? 4.266 4.796 -14.381 1.00 88.62 107 ARG A N 1
ATOM 800 C CA . ARG A 1 107 ? 3.979 3.423 -14.819 1.00 88.62 107 ARG A CA 1
ATOM 801 C C . ARG A 1 107 ? 4.492 3.156 -16.231 1.00 88.62 107 ARG A C 1
ATOM 803 O O . ARG A 1 107 ? 5.060 2.097 -16.470 1.00 88.62 107 ARG A O 1
ATOM 810 N N . LYS A 1 108 ? 4.265 4.083 -17.163 1.00 90.31 108 LYS A N 1
ATOM 811 C CA . LYS A 1 108 ? 4.725 3.953 -18.550 1.00 90.31 108 LYS A CA 1
ATOM 812 C C . LYS A 1 108 ? 6.252 3.915 -18.628 1.00 90.31 108 LYS A C 1
ATOM 814 O O . LYS A 1 108 ? 6.785 3.093 -19.361 1.00 90.31 108 LYS A O 1
ATOM 819 N N . GLU A 1 109 ? 6.930 4.769 -17.866 1.00 90.69 109 GLU A N 1
ATOM 820 C CA . GLU A 1 109 ? 8.395 4.798 -17.782 1.00 90.69 109 GLU A CA 1
ATOM 821 C C . GLU A 1 109 ? 8.948 3.487 -17.216 1.00 90.69 109 GLU A C 1
ATOM 823 O O . GLU A 1 109 ? 9.826 2.887 -17.824 1.00 90.69 109 GLU A O 1
ATOM 828 N N . LEU A 1 110 ? 8.366 2.973 -16.128 1.00 89.94 110 LEU A N 1
ATOM 829 C CA . LEU A 1 110 ? 8.752 1.679 -15.556 1.00 89.94 110 LEU A CA 1
ATOM 830 C C . LEU A 1 110 ? 8.555 0.515 -16.534 1.00 89.94 110 LEU A C 1
ATOM 832 O O . LEU A 1 110 ? 9.413 -0.355 -16.627 1.00 89.94 110 LEU A O 1
ATOM 836 N N . LEU A 1 111 ? 7.441 0.497 -17.273 1.00 90.81 111 LEU A N 1
ATOM 837 C CA . LEU A 1 111 ? 7.185 -0.537 -18.282 1.00 90.81 111 LEU A CA 1
ATOM 838 C C . LEU A 1 111 ? 8.188 -0.466 -19.439 1.00 90.81 111 LEU A C 1
ATOM 840 O O . LEU A 1 111 ? 8.579 -1.505 -19.956 1.00 90.81 111 LEU A O 1
ATOM 844 N N . ALA A 1 112 ? 8.628 0.734 -19.826 1.00 90.81 112 ALA A N 1
ATOM 845 C CA . ALA A 1 112 ? 9.629 0.915 -20.877 1.00 90.81 112 ALA A CA 1
ATOM 846 C C . ALA A 1 112 ? 11.039 0.458 -20.459 1.00 90.81 112 ALA A C 1
ATOM 848 O O . ALA A 1 112 ? 11.881 0.226 -21.321 1.00 90.81 112 ALA A O 1
ATOM 849 N N . LEU A 1 113 ? 11.292 0.327 -19.154 1.00 89.88 113 LEU A N 1
ATOM 850 C CA . LEU A 1 113 ? 12.540 -0.190 -18.587 1.00 89.88 113 LEU A CA 1
ATOM 851 C C . LEU A 1 113 ? 12.504 -1.706 -18.345 1.00 89.88 113 LEU A C 1
ATOM 853 O O . LEU A 1 113 ? 13.476 -2.263 -17.835 1.00 89.88 113 LEU A O 1
ATOM 857 N N . ALA A 1 114 ? 11.393 -2.377 -18.670 1.00 88.56 114 ALA A N 1
ATOM 858 C CA . ALA A 1 114 ? 11.290 -3.821 -18.530 1.00 88.56 114 ALA A CA 1
ATOM 859 C C . ALA A 1 114 ? 12.340 -4.518 -19.408 1.00 88.56 114 ALA A C 1
ATOM 861 O O . ALA A 1 114 ? 12.557 -4.156 -20.563 1.00 88.56 114 ALA A O 1
ATOM 862 N N . VAL A 1 115 ? 12.989 -5.530 -18.842 1.00 88.19 115 VAL A N 1
ATOM 863 C CA . VAL A 1 115 ? 14.020 -6.313 -19.525 1.00 88.19 115 VAL A CA 1
ATOM 864 C C . VAL A 1 115 ? 13.406 -7.620 -20.003 1.00 88.19 115 VAL A C 1
ATOM 866 O O . VAL A 1 115 ? 12.666 -8.254 -19.249 1.00 88.19 115 VAL A O 1
ATOM 869 N N . ASP A 1 116 ? 13.750 -8.036 -21.219 1.00 90.62 116 ASP A N 1
ATOM 870 C CA . ASP A 1 116 ? 13.291 -9.303 -21.785 1.00 90.62 116 ASP A CA 1
ATOM 871 C C . ASP A 1 116 ? 13.753 -10.497 -20.931 1.00 90.62 116 ASP A C 1
ATOM 873 O O . ASP A 1 116 ? 14.951 -10.715 -20.729 1.00 90.62 116 ASP A O 1
ATOM 877 N N . ARG A 1 117 ? 12.783 -11.227 -20.367 1.00 88.38 117 ARG A N 1
ATOM 878 C CA . ARG A 1 117 ? 12.968 -12.445 -19.565 1.00 88.38 117 ARG A CA 1
ATOM 879 C C . ARG A 1 117 ? 11.631 -13.183 -19.393 1.00 88.38 117 ARG A C 1
ATOM 881 O O . ARG A 1 117 ? 10.572 -12.555 -19.477 1.00 88.38 117 ARG A O 1
ATOM 888 N N . PRO A 1 118 ? 11.642 -14.491 -19.071 1.00 88.38 118 PRO A N 1
ATOM 889 C CA . PRO A 1 118 ? 10.423 -15.213 -18.727 1.00 88.38 118 PRO A CA 1
ATOM 890 C C . PRO A 1 118 ? 9.687 -14.573 -17.546 1.00 88.38 118 PRO A C 1
ATOM 892 O O . PRO A 1 118 ? 10.307 -14.094 -16.594 1.00 88.38 118 PRO A O 1
ATOM 895 N N . TRP A 1 119 ? 8.355 -14.606 -17.581 1.00 88.38 119 TRP A N 1
ATOM 896 C CA . TRP A 1 119 ? 7.546 -14.132 -16.462 1.00 88.38 119 TRP A CA 1
ATOM 897 C C . TRP A 1 119 ? 7.852 -14.916 -15.186 1.00 88.38 119 TRP A C 1
ATOM 899 O O . TRP A 1 119 ? 7.847 -16.147 -15.184 1.00 88.38 119 TRP A O 1
ATOM 909 N N . MET A 1 120 ? 8.060 -14.192 -14.085 1.00 83.62 120 MET A N 1
ATOM 910 C CA . MET A 1 120 ? 8.284 -14.803 -12.772 1.00 83.62 120 MET A CA 1
ATOM 911 C C . MET A 1 120 ? 6.971 -15.218 -12.101 1.00 83.62 120 MET A C 1
ATOM 913 O O . MET A 1 120 ? 6.952 -16.147 -11.297 1.00 83.62 120 MET A O 1
ATOM 917 N N . PHE A 1 121 ? 5.869 -14.535 -12.424 1.00 87.31 121 PHE A N 1
ATOM 918 C CA . PHE A 1 121 ? 4.560 -14.764 -11.822 1.00 87.31 121 PHE A CA 1
ATOM 919 C C . PHE A 1 121 ? 3.485 -14.996 -12.882 1.00 87.31 121 PHE A C 1
ATOM 921 O O . PHE A 1 121 ? 3.530 -14.464 -13.992 1.00 87.31 121 PHE A O 1
ATOM 928 N N . HIS A 1 122 ? 2.453 -15.755 -12.517 1.00 88.56 122 HIS A N 1
ATOM 929 C CA . HIS A 1 122 ? 1.283 -15.950 -13.369 1.00 88.56 122 HIS A CA 1
ATOM 930 C C . HIS A 1 122 ? 0.605 -14.596 -13.675 1.00 88.56 122 HIS A C 1
ATOM 932 O O . HIS A 1 122 ? 0.406 -13.795 -12.767 1.00 88.56 122 HIS A O 1
ATOM 938 N N . SER A 1 123 ? 0.150 -14.358 -14.913 1.00 86.75 123 SER A N 1
ATOM 939 C CA . SER A 1 123 ? -0.429 -13.069 -15.370 1.00 86.75 123 SER A CA 1
ATOM 940 C C . SER A 1 123 ? -1.549 -12.495 -14.493 1.00 86.75 123 SER A C 1
ATOM 942 O O . SER A 1 123 ? -1.711 -11.283 -14.369 1.00 86.75 123 SER A O 1
ATOM 944 N N . ARG A 1 124 ? -2.350 -13.379 -13.890 1.00 83.44 124 ARG A N 1
ATOM 945 C CA . ARG A 1 124 ? -3.443 -13.037 -12.960 1.00 83.44 124 ARG A CA 1
ATOM 946 C C . ARG A 1 124 ? -2.998 -12.686 -11.533 1.00 83.44 124 ARG A C 1
ATOM 948 O O . ARG A 1 124 ? -3.815 -12.152 -10.783 1.00 83.44 124 ARG A O 1
ATOM 955 N N . MET A 1 125 ? -1.767 -13.006 -11.133 1.00 81.69 125 MET A N 1
ATOM 956 C CA . MET A 1 125 ? -1.259 -12.696 -9.796 1.00 81.69 125 MET A CA 1
ATOM 957 C C . MET A 1 125 ? -1.112 -11.179 -9.651 1.00 81.69 125 MET A C 1
ATOM 959 O O . MET A 1 125 ? -0.563 -10.516 -10.525 1.00 81.69 125 MET A O 1
ATOM 963 N N . LYS A 1 126 ? -1.631 -10.628 -8.550 1.00 80.75 126 LYS A N 1
ATOM 964 C CA . LYS A 1 126 ? -1.523 -9.193 -8.214 1.00 80.75 126 LYS A CA 1
ATOM 965 C C . LYS A 1 126 ? -0.723 -8.941 -6.940 1.00 80.75 126 LYS A C 1
ATOM 967 O O . LYS A 1 126 ? -0.273 -7.818 -6.715 1.00 80.75 126 LYS A O 1
ATOM 972 N N . SER A 1 127 ? -0.613 -9.953 -6.088 1.00 82.06 127 SER A N 1
ATOM 973 C CA . SER A 1 127 ? 0.120 -9.958 -4.826 1.00 82.06 127 SER A CA 1
ATOM 974 C C . SER A 1 127 ? 0.274 -11.411 -4.371 1.00 82.06 127 SER A C 1
ATOM 976 O O . SER A 1 127 ? -0.520 -12.258 -4.781 1.00 82.06 127 SER A O 1
ATOM 978 N N . ASP A 1 128 ? 1.276 -11.684 -3.545 1.00 78.75 128 ASP A N 1
ATOM 979 C CA . ASP A 1 128 ? 1.457 -12.942 -2.810 1.00 78.75 128 ASP A CA 1
ATOM 980 C C . ASP A 1 128 ? 0.624 -13.007 -1.519 1.00 78.75 128 ASP A C 1
ATOM 982 O O . ASP A 1 128 ? 0.543 -14.054 -0.880 1.00 78.75 128 ASP A O 1
ATOM 986 N N . ARG A 1 129 ? -0.021 -11.898 -1.141 1.00 76.31 129 ARG A N 1
ATOM 987 C CA . ARG A 1 129 ? -0.848 -11.803 0.062 1.00 76.31 129 ARG A CA 1
ATOM 988 C C . ARG A 1 129 ? -2.144 -12.592 -0.062 1.00 76.31 129 ARG A C 1
ATOM 990 O O . ARG A 1 129 ? -2.818 -12.548 -1.093 1.00 76.31 129 ARG A O 1
ATOM 997 N N . SER A 1 130 ? -2.531 -13.243 1.031 1.00 81.12 130 SER A N 1
ATOM 998 C CA . SER A 1 130 ? -3.823 -13.917 1.124 1.00 81.12 130 SER A CA 1
ATOM 999 C C . SER A 1 130 ? -4.978 -12.911 1.207 1.00 81.12 130 SER A C 1
ATOM 1001 O O . SER A 1 130 ? -4.798 -11.769 1.639 1.00 81.12 130 SER A O 1
ATOM 1003 N N . ASP A 1 131 ? -6.197 -13.344 0.870 1.00 80.56 131 ASP A N 1
ATOM 1004 C CA . ASP A 1 131 ? -7.415 -12.548 1.091 1.00 80.56 131 ASP A CA 1
ATOM 1005 C C . ASP A 1 131 ? -7.513 -12.054 2.546 1.00 80.56 131 ASP A C 1
ATOM 1007 O O . ASP A 1 131 ? -7.945 -10.928 2.796 1.00 80.56 131 ASP A O 1
ATOM 1011 N N . LEU A 1 132 ? -7.077 -12.878 3.507 1.00 79.19 132 LEU A N 1
ATOM 1012 C CA . LEU A 1 132 ? -7.075 -12.543 4.929 1.00 79.19 132 LEU A CA 1
ATOM 1013 C C . LEU A 1 132 ? -6.109 -11.397 5.245 1.00 79.19 132 LEU A C 1
ATOM 1015 O O . LEU A 1 132 ? -6.473 -10.486 5.991 1.00 79.19 132 LEU A O 1
ATOM 1019 N N . ASP A 1 133 ? -4.911 -11.403 4.665 1.00 78.56 133 ASP A N 1
ATOM 1020 C CA . ASP A 1 133 ? -3.932 -10.330 4.863 1.00 78.56 133 ASP A CA 1
ATOM 1021 C C . ASP A 1 133 ? -4.454 -9.014 4.291 1.00 78.56 133 ASP A C 1
ATOM 1023 O O . ASP A 1 133 ? -4.378 -7.968 4.935 1.00 78.56 133 ASP A O 1
ATOM 1027 N N . LEU A 1 134 ? -5.063 -9.062 3.104 1.00 78.12 134 LEU A N 1
ATOM 1028 C CA . LEU A 1 134 ? -5.653 -7.885 2.471 1.00 78.12 134 LEU A CA 1
ATOM 1029 C C . LEU A 1 134 ? -6.815 -7.310 3.286 1.00 78.12 134 LEU A C 1
ATOM 1031 O O . LEU A 1 134 ? -6.903 -6.095 3.473 1.00 78.12 134 LEU A O 1
ATOM 1035 N N . VAL A 1 135 ? -7.688 -8.176 3.805 1.00 85.38 135 VAL A N 1
ATOM 1036 C CA . VAL A 1 135 ? -8.769 -7.797 4.726 1.00 85.38 135 VAL A CA 1
ATOM 1037 C C . VAL A 1 135 ? -8.204 -7.167 5.996 1.00 85.38 135 VAL A C 1
ATOM 1039 O O . VAL A 1 135 ? -8.688 -6.119 6.432 1.00 85.38 135 VAL A O 1
ATOM 1042 N N . THR A 1 136 ? -7.166 -7.778 6.569 1.00 82.62 136 THR A N 1
ATOM 1043 C CA . THR A 1 136 ? -6.500 -7.291 7.779 1.00 82.62 136 THR A CA 1
ATOM 1044 C C . THR A 1 136 ? -5.960 -5.885 7.560 1.00 82.62 136 THR A C 1
ATOM 1046 O O . THR A 1 136 ? -6.236 -4.999 8.366 1.00 82.62 136 THR A O 1
ATOM 1049 N N . GLU A 1 137 ? -5.283 -5.630 6.440 1.00 78.44 137 GLU A N 1
ATOM 1050 C CA . GLU A 1 137 ? -4.768 -4.299 6.106 1.00 78.44 137 GLU A CA 1
ATOM 1051 C C . GLU A 1 137 ? -5.857 -3.250 5.902 1.00 78.44 137 GLU A C 1
ATOM 1053 O O . GLU A 1 137 ? -5.684 -2.110 6.331 1.00 78.44 137 GLU A O 1
ATOM 1058 N N . ILE A 1 138 ? -6.993 -3.609 5.294 1.00 85.25 138 ILE A N 1
ATOM 1059 C CA . ILE A 1 138 ? -8.129 -2.685 5.163 1.00 85.25 138 ILE A CA 1
ATOM 1060 C C . ILE A 1 138 ? -8.632 -2.273 6.550 1.00 85.25 138 ILE A C 1
ATOM 1062 O O . ILE A 1 138 ? -8.814 -1.085 6.820 1.00 85.25 138 ILE A O 1
ATOM 1066 N N . ILE A 1 139 ? -8.834 -3.235 7.454 1.00 86.38 139 ILE A N 1
ATOM 1067 C CA . ILE A 1 139 ? -9.282 -2.949 8.826 1.00 86.38 139 ILE A CA 1
ATOM 1068 C C . ILE A 1 139 ? -8.250 -2.066 9.541 1.00 86.38 139 ILE A C 1
ATOM 1070 O O . ILE A 1 139 ? -8.606 -1.070 10.177 1.00 86.38 139 ILE A O 1
ATOM 1074 N N . ARG A 1 140 ? -6.966 -2.395 9.385 1.00 79.50 140 ARG A N 1
ATOM 1075 C CA . ARG A 1 140 ? -5.838 -1.665 9.963 1.00 79.50 140 ARG A CA 1
ATOM 1076 C C . ARG A 1 140 ? -5.783 -0.214 9.480 1.00 79.50 140 ARG A C 1
ATOM 1078 O O . ARG A 1 140 ? -5.639 0.695 10.293 1.00 79.50 140 ARG A O 1
ATOM 1085 N N . GLU A 1 141 ? -5.978 0.028 8.185 1.00 81.50 141 GLU A N 1
ATOM 1086 C CA . GLU A 1 141 ? -6.033 1.368 7.589 1.00 81.50 141 GLU A CA 1
ATOM 1087 C C . GLU A 1 141 ? -7.181 2.210 8.150 1.00 81.50 141 GLU A C 1
ATOM 1089 O O . GLU A 1 141 ? -6.961 3.373 8.504 1.00 81.50 141 GLU A O 1
ATOM 1094 N N . LYS A 1 142 ? -8.382 1.636 8.312 1.00 85.75 142 LYS A N 1
ATOM 1095 C CA . LYS A 1 142 ? -9.510 2.352 8.935 1.00 85.75 142 LYS A CA 1
ATOM 1096 C C . LYS A 1 142 ? -9.210 2.765 10.367 1.00 85.75 142 LYS A C 1
ATOM 1098 O O . LYS A 1 142 ? -9.519 3.893 10.754 1.00 85.75 142 LYS A O 1
ATOM 1103 N N . LEU A 1 143 ? -8.577 1.878 11.130 1.00 79.81 143 LEU A N 1
ATOM 1104 C CA . LEU A 1 143 ? -8.153 2.178 12.490 1.00 79.81 143 LEU A CA 1
ATOM 1105 C C . LEU A 1 143 ? -7.110 3.311 12.505 1.00 79.81 143 LEU A C 1
ATOM 1107 O O . LEU A 1 143 ? -7.298 4.305 13.207 1.00 79.81 143 LEU A O 1
ATOM 1111 N N . TYR A 1 144 ? -6.059 3.232 11.682 1.00 74.94 144 TYR A N 1
ATOM 1112 C CA . TYR A 1 144 ? -5.020 4.269 11.632 1.00 74.94 144 TYR A CA 1
ATOM 1113 C C . TYR A 1 144 ? -5.555 5.641 11.233 1.00 74.94 144 TYR A C 1
ATOM 1115 O O . TYR A 1 144 ? -5.200 6.638 11.865 1.00 74.94 144 TYR A O 1
ATOM 1123 N N . ARG A 1 145 ? -6.420 5.713 10.213 1.00 74.31 145 ARG A N 1
ATOM 1124 C CA . ARG A 1 145 ? -6.998 6.989 9.771 1.00 74.31 145 ARG A CA 1
ATOM 1125 C C . ARG A 1 145 ? -7.841 7.646 10.855 1.00 74.31 145 ARG A C 1
ATOM 1127 O O . ARG A 1 145 ? -7.812 8.866 10.975 1.00 74.31 145 ARG A O 1
ATOM 1134 N N . ARG A 1 146 ? -8.572 6.858 11.648 1.00 76.50 146 ARG A N 1
ATOM 1135 C CA . ARG A 1 146 ? -9.427 7.391 12.714 1.00 76.50 146 ARG A CA 1
ATOM 1136 C C . ARG A 1 146 ? -8.625 7.884 13.913 1.00 76.50 146 ARG A C 1
ATOM 1138 O O . ARG A 1 146 ? -8.946 8.937 14.451 1.00 76.50 146 ARG A O 1
ATOM 1145 N N . PHE A 1 147 ? -7.603 7.141 14.329 1.00 71.06 147 PHE A N 1
ATOM 1146 C CA . PHE A 1 147 ? -6.900 7.435 15.581 1.00 71.06 147 PHE A CA 1
ATOM 1147 C C . PHE A 1 147 ? -5.606 8.215 15.400 1.00 71.06 147 PHE A C 1
ATOM 1149 O O . PHE A 1 147 ? -5.058 8.693 16.388 1.00 71.06 147 PHE A O 1
ATOM 1156 N N . ASN A 1 148 ? -5.117 8.372 14.165 1.00 62.91 148 ASN A N 1
ATOM 1157 C CA . ASN A 1 148 ? -3.857 9.046 13.852 1.00 62.91 148 ASN A CA 1
ATOM 1158 C C . ASN A 1 148 ? -2.700 8.584 14.770 1.00 62.91 148 ASN A C 1
ATOM 1160 O O . ASN A 1 148 ? -1.771 9.343 15.037 1.00 62.91 148 ASN A O 1
ATOM 1164 N N . GLN A 1 149 ? -2.764 7.358 15.289 1.00 56.97 149 GLN A N 1
ATOM 1165 C CA . GLN A 1 149 ? -1.857 6.783 16.281 1.00 56.97 149 GLN A CA 1
ATOM 1166 C C . GLN A 1 149 ? -1.362 5.445 15.761 1.00 56.97 149 GLN A C 1
ATOM 1168 O O . GLN A 1 149 ? -2.110 4.731 15.096 1.0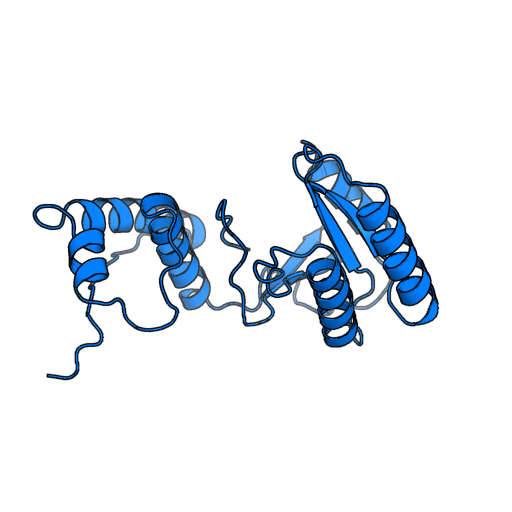0 56.97 149 GLN A O 1
ATOM 1173 N N . GLU A 1 150 ? -0.115 5.100 16.073 1.00 51.62 150 GLU A N 1
ATOM 1174 C CA . GLU A 1 150 ? 0.367 3.745 15.847 1.00 51.62 150 GLU A CA 1
ATOM 1175 C C . GLU A 1 150 ? -0.415 2.797 16.760 1.00 51.62 150 GLU A C 1
ATOM 1177 O O . GLU A 1 150 ? -0.190 2.765 17.967 1.00 51.62 150 GLU A O 1
ATOM 1182 N N . LEU A 1 151 ? -1.363 2.038 16.202 1.00 54.16 151 LEU A N 1
ATOM 1183 C CA . LEU A 1 151 ? -1.824 0.840 16.878 1.00 54.16 151 LEU A CA 1
ATOM 1184 C C . LEU A 1 151 ? -0.616 -0.073 17.085 1.00 54.16 151 LEU A C 1
ATOM 1186 O O . LEU A 1 151 ? 0.049 -0.418 16.099 1.00 54.16 151 LEU A O 1
ATOM 1190 N N . PRO A 1 152 ? -0.314 -0.448 18.337 1.00 50.72 152 PRO A N 1
ATOM 1191 C CA . PRO A 1 152 ? 0.759 -1.382 18.590 1.00 50.72 152 PRO A CA 1
ATOM 1192 C C . PRO A 1 152 ? 0.461 -2.696 17.859 1.00 50.72 152 PRO A C 1
ATOM 1194 O O . PRO A 1 152 ? -0.675 -3.158 17.809 1.00 50.72 152 PRO A O 1
ATOM 1197 N N . TYR A 1 153 ? 1.509 -3.326 17.323 1.00 48.16 153 TYR A N 1
ATOM 1198 C CA . TYR A 1 153 ? 1.460 -4.709 16.821 1.00 48.16 153 TYR A CA 1
ATOM 1199 C C . TYR A 1 153 ? 1.048 -5.719 17.906 1.00 48.16 153 TYR A C 1
ATOM 1201 O O . TYR A 1 153 ? 0.734 -6.871 17.626 1.00 48.16 153 TYR A O 1
ATOM 1209 N N . GLN A 1 154 ? 1.089 -5.280 19.160 1.00 52.31 154 GLN A N 1
ATOM 1210 C CA . GLN A 1 154 ? 0.639 -6.003 20.332 1.00 52.31 154 GLN A CA 1
ATOM 1211 C C . GLN A 1 154 ? -0.764 -5.535 20.713 1.00 52.31 154 GLN A C 1
ATOM 1213 O O . GLN A 1 154 ? -1.137 -4.398 20.438 1.00 52.31 154 GLN A O 1
ATOM 1218 N N . ALA A 1 155 ? -1.530 -6.405 21.372 1.00 58.00 155 ALA A N 1
ATOM 1219 C CA . ALA A 1 155 ? -2.907 -6.094 21.731 1.00 58.00 155 ALA A CA 1
ATOM 1220 C C . ALA A 1 155 ? -3.033 -4.738 22.471 1.00 58.00 155 ALA A C 1
ATOM 1222 O O . ALA A 1 155 ? -2.192 -4.409 23.317 1.00 58.00 155 ALA A O 1
ATOM 1223 N N . PRO A 1 156 ? -4.060 -3.938 22.127 1.00 65.19 156 PRO A N 1
ATOM 1224 C CA . PRO A 1 156 ? -4.240 -2.585 22.640 1.00 65.19 156 PRO A CA 1
ATOM 1225 C C . PRO A 1 156 ? -4.346 -2.578 24.171 1.00 65.19 156 PRO A C 1
ATOM 1227 O O . PRO A 1 156 ? -4.981 -3.450 24.763 1.00 65.19 156 PRO A O 1
ATOM 1230 N N . SER A 1 157 ? -3.756 -1.568 24.822 1.00 70.69 157 SER A N 1
ATOM 1231 C CA . SER A 1 157 ? -4.021 -1.320 26.250 1.00 70.69 157 SER A CA 1
ATOM 1232 C C . SER A 1 157 ? -5.493 -0.951 26.478 1.00 70.69 157 SER A C 1
ATOM 1234 O O . SER A 1 157 ? -6.161 -0.475 25.560 1.00 70.69 157 SER A O 1
ATOM 1236 N N . ASP A 1 158 ? -6.004 -1.092 27.702 1.00 74.06 158 ASP A N 1
ATOM 1237 C CA . ASP A 1 158 ? -7.412 -0.790 28.026 1.00 74.06 158 ASP A CA 1
ATOM 1238 C C . ASP A 1 158 ? -7.844 0.626 27.629 1.00 74.06 158 ASP A C 1
ATOM 1240 O O . ASP A 1 158 ? -8.982 0.853 27.211 1.00 74.06 158 ASP A O 1
ATOM 1244 N N . ARG A 1 159 ? -6.923 1.594 27.711 1.00 74.06 159 ARG A N 1
ATOM 1245 C CA . ARG A 1 159 ? -7.160 2.960 27.232 1.00 74.06 159 ARG A CA 1
ATOM 1246 C C . ARG A 1 159 ? -7.439 2.975 25.730 1.00 74.06 159 ARG A C 1
ATOM 1248 O O . ARG A 1 159 ? -8.414 3.590 25.311 1.00 74.06 159 ARG A O 1
ATOM 1255 N N . HIS A 1 160 ? -6.623 2.277 24.940 1.00 74.44 160 HIS A N 1
ATOM 1256 C CA . HIS A 1 160 ? -6.853 2.137 23.505 1.00 74.44 160 HIS A CA 1
ATOM 1257 C C . HIS A 1 160 ? -8.167 1.401 23.236 1.00 74.44 160 HIS A C 1
ATOM 1259 O O . HIS A 1 160 ? -8.919 1.845 22.383 1.00 74.44 160 HIS A O 1
ATOM 1265 N N . VAL A 1 161 ? -8.504 0.347 23.989 1.00 77.81 161 VAL A N 1
ATOM 1266 C CA . VAL A 1 161 ? -9.782 -0.371 23.824 1.00 77.81 161 VAL A CA 1
ATOM 1267 C C . VAL A 1 161 ? -10.984 0.550 24.026 1.00 77.81 161 VAL A C 1
ATOM 1269 O O . VAL A 1 161 ? -11.873 0.574 23.178 1.00 77.81 161 VAL A O 1
ATOM 1272 N N . LYS A 1 162 ? -10.999 1.364 25.088 1.00 79.88 162 LYS A N 1
ATOM 1273 C CA . LYS A 1 162 ? -12.073 2.348 25.318 1.00 79.88 162 LYS A CA 1
ATOM 1274 C C . LYS A 1 162 ? -12.178 3.355 24.174 1.00 79.88 162 LYS A C 1
ATOM 1276 O O . LYS A 1 162 ? -13.276 3.650 23.713 1.00 79.88 162 LYS A O 1
ATOM 1281 N N . THR A 1 163 ? -11.042 3.852 23.693 1.00 80.56 163 THR A N 1
ATOM 1282 C CA . THR A 1 163 ? -10.984 4.784 22.561 1.00 80.56 163 THR A CA 1
ATOM 1283 C C . THR A 1 163 ? -11.444 4.142 21.246 1.00 80.56 163 THR A C 1
ATOM 1285 O O . THR A 1 163 ? -12.163 4.780 20.484 1.00 80.56 163 THR A O 1
ATOM 1288 N N . LEU A 1 164 ? -11.081 2.881 20.995 1.00 77.56 164 LEU A N 1
ATOM 1289 C CA . LEU A 1 164 ? -11.481 2.116 19.812 1.00 77.56 164 LEU A CA 1
ATOM 1290 C C . LEU A 1 164 ? -12.980 1.780 19.815 1.00 77.56 164 LEU A C 1
ATOM 1292 O O . LEU A 1 164 ? -13.617 1.803 18.763 1.00 77.56 164 LEU A O 1
ATOM 1296 N N . LEU A 1 165 ? -13.543 1.469 20.987 1.00 83.19 165 LEU A N 1
ATOM 1297 C CA . LEU A 1 165 ? -14.978 1.238 21.156 1.00 83.19 165 LEU A CA 1
ATOM 1298 C C . LEU A 1 165 ? -15.778 2.528 20.939 1.00 83.19 165 LEU A C 1
ATOM 1300 O O . LEU A 1 165 ? -16.789 2.502 20.242 1.00 83.19 165 LEU A O 1
ATOM 1304 N N . GLY A 1 166 ? -15.319 3.649 21.499 1.00 78.81 166 GLY A N 1
ATOM 1305 C CA . GLY A 1 166 ? -16.065 4.905 21.492 1.00 78.81 16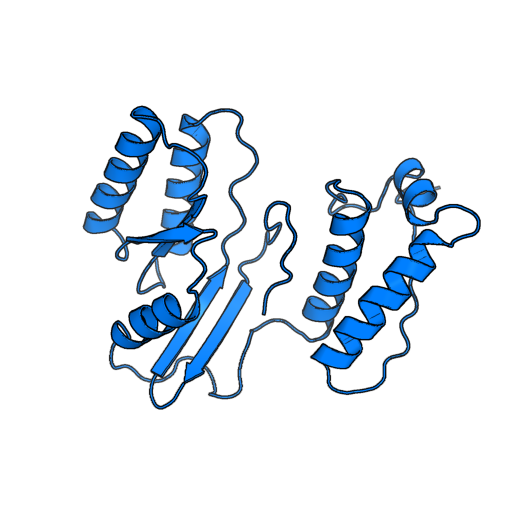6 GLY A CA 1
ATOM 1306 C C . GLY A 1 166 ? -17.282 4.879 22.423 1.00 78.81 166 GLY A C 1
ATOM 1307 O O . GLY A 1 166 ? -17.400 4.031 23.315 1.00 78.81 166 GLY A O 1
ATOM 1308 N N . THR A 1 167 ? -18.209 5.818 22.236 1.00 80.88 167 THR A N 1
ATOM 1309 C CA . THR A 1 167 ? -19.402 5.928 23.083 1.00 80.88 167 THR A CA 1
ATOM 1310 C C . THR A 1 167 ? -20.415 4.872 22.654 1.00 80.88 167 THR A C 1
ATOM 1312 O O . THR A 1 167 ? -20.937 4.908 21.545 1.00 80.88 167 THR A O 1
ATOM 1315 N N . LYS A 1 168 ? -20.711 3.899 23.525 1.00 83.25 168 LYS A N 1
ATOM 1316 C CA . LYS A 1 168 ? -21.631 2.780 23.221 1.00 83.25 168 LYS A CA 1
ATOM 1317 C C . LYS A 1 168 ? -21.239 1.951 21.976 1.00 83.25 168 LYS A C 1
ATOM 1319 O O . LYS A 1 168 ? -22.105 1.332 21.362 1.00 83.25 168 LYS A O 1
ATOM 1324 N N . GLY A 1 169 ? -19.957 1.906 21.602 1.00 83.12 169 GLY A N 1
ATOM 1325 C CA . GLY A 1 169 ? -19.492 1.102 20.460 1.00 83.12 169 GLY A CA 1
ATOM 1326 C C . GLY A 1 169 ? -19.647 1.773 19.087 1.00 83.12 169 GLY A C 1
ATOM 1327 O O . GLY A 1 169 ? -19.462 1.111 18.063 1.00 83.12 169 GLY A O 1
ATOM 1328 N N . ASP A 1 170 ? -20.015 3.057 19.044 1.00 87.88 170 ASP A N 1
ATOM 1329 C CA . ASP A 1 170 ? -20.241 3.821 17.811 1.00 87.88 170 ASP A CA 1
ATOM 1330 C C . ASP A 1 170 ? -19.033 3.804 16.864 1.00 87.88 170 ASP A C 1
ATOM 1332 O O . ASP A 1 170 ? -19.157 3.534 15.669 1.00 87.88 170 ASP A O 1
ATOM 1336 N N . THR A 1 171 ? -17.842 3.995 17.417 1.00 87.62 171 THR A N 1
ATOM 1337 C CA . THR A 1 171 ? -16.606 4.164 16.664 1.00 87.62 171 THR A CA 1
ATOM 1338 C C . THR A 1 171 ? -16.187 2.852 16.012 1.00 87.62 171 THR A C 1
ATOM 1340 O O . THR A 1 171 ? -15.860 2.826 14.823 1.00 87.62 171 THR A O 1
ATOM 1343 N N . LEU A 1 172 ? -16.283 1.735 16.739 1.00 88.31 172 LEU A N 1
ATOM 1344 C CA . LEU A 1 172 ? -16.029 0.411 16.170 1.00 88.31 172 LEU A CA 1
ATOM 1345 C C . LEU A 1 172 ? -17.023 0.086 15.044 1.00 88.31 172 LEU A C 1
ATOM 1347 O O . LEU A 1 172 ? -16.642 -0.496 14.026 1.00 88.31 172 LEU A O 1
ATOM 1351 N N . ARG A 1 173 ? -18.290 0.488 15.197 1.00 90.44 173 ARG A N 1
ATOM 1352 C CA . ARG A 1 173 ? -19.328 0.284 14.180 1.00 90.44 173 ARG A CA 1
ATOM 1353 C C . ARG A 1 173 ? -19.063 1.098 12.914 1.00 90.44 173 ARG A C 1
ATOM 1355 O O . ARG A 1 173 ? -19.241 0.570 11.812 1.00 90.44 173 ARG A O 1
ATOM 1362 N N . GLU A 1 174 ? -18.626 2.347 13.044 1.00 90.88 174 GLU A N 1
ATOM 1363 C CA . GLU A 1 174 ? -18.211 3.189 11.913 1.00 90.88 174 GLU A CA 1
ATOM 1364 C C . GLU A 1 174 ? -17.035 2.560 11.157 1.00 90.88 174 GLU A C 1
ATOM 1366 O O . GLU A 1 174 ? -17.102 2.384 9.936 1.00 90.88 174 GLU A O 1
ATOM 1371 N N . ILE A 1 175 ? -15.999 2.142 11.889 1.00 90.25 175 ILE A N 1
ATOM 1372 C CA . ILE A 1 175 ? -14.807 1.483 11.339 1.00 90.25 175 ILE A CA 1
ATOM 1373 C C . ILE A 1 175 ? -15.187 0.193 10.614 1.00 90.25 175 ILE A C 1
ATOM 1375 O O . ILE A 1 175 ? -14.809 0.007 9.458 1.00 90.25 175 ILE A O 1
ATOM 1379 N N . GLY A 1 176 ? -15.986 -0.669 11.248 1.00 93.31 176 GLY A N 1
ATOM 1380 C CA . GLY A 1 176 ? -16.457 -1.915 10.645 1.00 93.31 176 GLY A CA 1
ATOM 1381 C C . GLY A 1 176 ? -17.309 -1.684 9.402 1.00 93.31 176 GLY A C 1
ATOM 1382 O O . GLY A 1 176 ? -17.150 -2.381 8.403 1.00 93.31 176 GLY A O 1
ATOM 1383 N N . THR A 1 177 ? -18.165 -0.661 9.406 1.00 94.81 177 THR A N 1
ATOM 1384 C CA . THR A 1 177 ? -18.988 -0.317 8.237 1.00 94.81 177 THR A CA 1
ATOM 1385 C C . THR A 1 177 ? -18.129 0.146 7.063 1.00 94.81 177 THR A C 1
ATOM 1387 O O . THR A 1 177 ? -18.367 -0.277 5.930 1.00 94.81 177 THR A O 1
ATOM 1390 N N . ALA A 1 178 ? -17.128 0.992 7.317 1.00 92.75 178 ALA A N 1
ATOM 1391 C CA . ALA A 1 178 ? -16.204 1.465 6.292 1.00 92.75 178 ALA A CA 1
ATOM 1392 C C . ALA A 1 178 ? -15.316 0.329 5.759 1.00 92.75 178 ALA A C 1
ATOM 1394 O O . ALA A 1 178 ? -15.212 0.160 4.546 1.00 92.75 178 ALA A O 1
ATOM 1395 N N . ALA A 1 179 ? -14.737 -0.485 6.647 1.00 93.00 179 ALA A N 1
ATOM 1396 C CA . ALA A 1 179 ? -13.906 -1.626 6.272 1.00 93.00 179 ALA A CA 1
ATOM 1397 C C . ALA A 1 179 ? -14.692 -2.645 5.437 1.00 93.00 179 ALA A C 1
ATOM 1399 O O . ALA A 1 179 ? -14.219 -3.073 4.389 1.00 93.00 179 ALA A O 1
ATOM 1400 N N . ARG A 1 180 ? -15.927 -2.980 5.838 1.00 96.00 180 ARG A N 1
ATOM 1401 C CA . ARG A 1 180 ? -16.781 -3.919 5.096 1.00 96.00 180 ARG A CA 1
ATOM 1402 C C . ARG A 1 180 ? -17.010 -3.469 3.654 1.00 96.00 180 ARG A C 1
ATOM 1404 O O . ARG A 1 180 ? -16.920 -4.299 2.760 1.00 96.00 180 ARG A O 1
ATOM 1411 N N . LYS A 1 181 ? -17.284 -2.181 3.410 1.00 94.88 181 LYS A N 1
ATOM 1412 C CA . LYS A 1 181 ? -17.484 -1.656 2.044 1.00 94.88 181 LYS A CA 1
ATOM 1413 C C . LYS A 1 181 ? -16.244 -1.856 1.169 1.00 94.88 181 LYS A C 1
ATOM 1415 O O . LYS A 1 181 ? -16.372 -2.287 0.025 1.00 94.88 181 LYS A O 1
ATOM 1420 N N . ASP A 1 182 ? -15.064 -1.583 1.715 1.00 91.81 182 ASP A N 1
ATOM 1421 C CA . ASP A 1 182 ? -13.804 -1.726 0.984 1.00 91.81 182 ASP A CA 1
ATOM 1422 C C . ASP A 1 182 ? -13.451 -3.198 0.738 1.00 91.81 182 ASP A C 1
ATOM 1424 O O . ASP A 1 182 ? -13.012 -3.544 -0.358 1.00 91.81 182 ASP A O 1
ATOM 1428 N N . ILE A 1 183 ? -13.727 -4.078 1.705 1.00 92.44 183 ILE A N 1
ATOM 1429 C CA . ILE A 1 183 ? -13.554 -5.529 1.556 1.00 92.44 183 ILE A CA 1
ATOM 1430 C C . ILE A 1 183 ? -14.518 -6.090 0.499 1.00 92.44 183 ILE A C 1
ATOM 1432 O O . ILE A 1 183 ? -14.096 -6.866 -0.354 1.00 92.44 183 ILE A O 1
ATOM 1436 N N . GLU A 1 184 ? -15.796 -5.689 0.505 1.00 94.00 184 GLU A N 1
ATOM 1437 C CA . GLU A 1 184 ? -16.770 -6.118 -0.514 1.00 94.00 184 GLU A CA 1
ATOM 1438 C C . GLU A 1 184 ? -16.321 -5.708 -1.920 1.00 94.00 184 GLU A C 1
ATOM 1440 O O . GLU A 1 184 ? -16.421 -6.495 -2.861 1.00 94.00 184 GLU A O 1
ATOM 1445 N N . LYS A 1 185 ? -15.783 -4.490 -2.061 1.00 91.19 185 LYS A N 1
ATOM 1446 C CA . LYS A 1 185 ? -15.229 -4.000 -3.327 1.00 91.19 185 LYS A CA 1
ATOM 1447 C C . LYS A 1 185 ? -13.984 -4.781 -3.748 1.00 91.19 185 LYS A C 1
ATOM 1449 O O . LYS A 1 185 ? -13.849 -5.089 -4.928 1.00 91.19 185 LYS A O 1
ATOM 1454 N N . LEU A 1 186 ? -13.085 -5.083 -2.809 1.00 86.38 186 LEU A N 1
ATOM 1455 C CA . LEU A 1 186 ? -11.864 -5.846 -3.070 1.00 86.38 186 LEU A CA 1
ATOM 1456 C C . LEU A 1 186 ? -12.182 -7.274 -3.536 1.00 86.38 186 LEU A C 1
ATOM 1458 O O . LEU A 1 186 ? -11.603 -7.733 -4.517 1.00 86.38 186 LEU A O 1
ATOM 1462 N N . LEU A 1 187 ? -13.090 -7.960 -2.836 1.00 86.38 187 LEU A N 1
ATOM 1463 C CA . LEU A 1 187 ? -13.400 -9.375 -3.063 1.00 86.38 187 LEU A CA 1
ATOM 1464 C C . LEU A 1 187 ? -14.514 -9.601 -4.097 1.00 86.38 187 LEU A C 1
ATOM 1466 O O . LEU A 1 187 ? -14.770 -10.742 -4.475 1.00 86.38 187 LEU A O 1
ATOM 1470 N N . GLY A 1 188 ? -15.213 -8.546 -4.527 1.00 89.44 188 GLY A N 1
ATOM 1471 C CA . GLY A 1 188 ? -16.292 -8.628 -5.516 1.00 89.44 188 GLY A CA 1
ATOM 1472 C C . GLY A 1 188 ? -17.535 -9.391 -5.040 1.00 89.44 188 GLY A C 1
ATOM 1473 O O . GLY A 1 188 ? -18.325 -9.847 -5.862 1.00 89.44 188 GLY A O 1
ATOM 1474 N N . ARG A 1 189 ? -17.719 -9.556 -3.725 1.00 92.38 189 ARG A N 1
ATOM 1475 C CA . ARG A 1 189 ? -18.831 -10.309 -3.118 1.00 92.38 189 ARG A CA 1
ATOM 1476 C C . ARG A 1 189 ? -19.287 -9.679 -1.807 1.00 92.38 189 ARG A C 1
ATOM 1478 O O . ARG A 1 189 ? -18.545 -8.921 -1.189 1.00 92.38 189 ARG A O 1
ATOM 1485 N N . LYS A 1 190 ? -20.505 -10.009 -1.370 1.00 94.12 190 LYS A N 1
ATOM 1486 C CA . LYS A 1 190 ? -21.035 -9.575 -0.069 1.00 94.12 190 LYS A CA 1
ATOM 1487 C C . LYS A 1 190 ? -20.304 -10.262 1.079 1.00 94.12 190 LYS A C 1
ATOM 1489 O O . LYS A 1 190 ? -19.981 -11.443 0.985 1.00 94.12 190 LYS A O 1
ATOM 1494 N N . ILE A 1 191 ? -20.058 -9.513 2.155 1.00 94.44 191 ILE A N 1
ATOM 1495 C CA . ILE A 1 191 ? -19.299 -9.982 3.318 1.00 94.44 191 ILE A CA 1
ATOM 1496 C C . ILE A 1 191 ? -20.031 -9.588 4.596 1.00 94.44 191 ILE A C 1
ATOM 1498 O O . ILE A 1 191 ? -20.433 -8.439 4.772 1.00 94.44 191 ILE A O 1
ATOM 1502 N N . HIS A 1 192 ? -20.155 -10.538 5.518 1.00 94.62 192 HIS A N 1
ATOM 1503 C CA . HIS A 1 192 ? -20.540 -10.257 6.893 1.00 94.62 192 HIS A CA 1
ATOM 1504 C C . HIS A 1 192 ? -19.271 -10.053 7.729 1.00 94.62 192 HIS A C 1
ATOM 1506 O O . HIS A 1 192 ? -18.512 -10.995 7.943 1.00 94.62 192 HIS A O 1
ATOM 1512 N N . LEU A 1 193 ? -19.024 -8.817 8.172 1.00 93.56 193 LEU A N 1
ATOM 1513 C CA . LEU A 1 193 ? -17.855 -8.471 8.981 1.00 93.56 193 LEU A CA 1
ATOM 1514 C C . LEU A 1 193 ? -18.263 -8.306 10.446 1.00 93.56 193 LEU A C 1
ATOM 1516 O O . LEU A 1 193 ? -19.020 -7.394 10.776 1.00 93.56 193 LEU A O 1
ATOM 1520 N N . TYR A 1 194 ? -17.718 -9.155 11.314 1.00 92.69 194 TYR A N 1
ATOM 1521 C CA . TYR A 1 194 ? -17.828 -9.024 12.763 1.00 92.69 194 TYR A CA 1
ATOM 1522 C C . TYR A 1 194 ? -16.480 -8.581 13.334 1.00 92.69 194 TYR A C 1
ATOM 1524 O O . TYR A 1 194 ? -15.463 -9.224 13.080 1.00 92.69 194 TYR A O 1
ATOM 1532 N N . LEU A 1 195 ? -16.467 -7.479 14.087 1.00 89.69 195 LEU A N 1
ATOM 1533 C CA . LEU A 1 195 ? -15.266 -6.963 14.743 1.00 89.69 195 LEU A CA 1
ATOM 1534 C C . LEU A 1 195 ? -15.401 -7.100 16.259 1.00 89.69 195 LEU A C 1
ATOM 1536 O O . LEU A 1 195 ? -16.419 -6.718 16.831 1.00 89.69 195 LEU A O 1
ATOM 1540 N N . ASN A 1 196 ? -14.346 -7.600 16.899 1.00 86.56 196 ASN A N 1
ATOM 1541 C CA . ASN A 1 196 ? -14.220 -7.671 18.350 1.00 86.56 196 ASN A CA 1
ATOM 1542 C C . ASN A 1 196 ? -12.888 -7.036 18.768 1.00 86.56 196 ASN A C 1
ATOM 1544 O O . ASN A 1 196 ? -11.879 -7.220 18.088 1.00 86.56 196 ASN A O 1
ATOM 1548 N N . ILE A 1 197 ? -12.884 -6.305 19.880 1.00 81.31 197 ILE A N 1
ATOM 1549 C CA . ILE A 1 197 ? -11.679 -5.719 20.464 1.00 81.31 197 ILE A CA 1
ATOM 1550 C C . ILE A 1 197 ? -11.431 -6.407 21.799 1.00 81.31 197 ILE A C 1
ATOM 1552 O O . ILE A 1 197 ? -12.310 -6.449 22.656 1.00 81.31 197 ILE A O 1
ATOM 1556 N N . ARG A 1 198 ? -10.213 -6.907 21.989 1.00 78.69 198 ARG A N 1
ATOM 1557 C CA . ARG A 1 198 ? -9.752 -7.475 23.257 1.00 78.69 198 ARG A CA 1
ATOM 1558 C C . ARG A 1 198 ? -8.509 -6.719 23.710 1.00 78.69 198 ARG A C 1
ATOM 1560 O O . ARG A 1 198 ? -7.655 -6.414 22.874 1.00 78.69 198 ARG A O 1
ATOM 1567 N N . SER A 1 199 ? -8.423 -6.389 24.998 1.00 75.25 199 SER A N 1
ATOM 1568 C CA . SER A 1 199 ? -7.171 -5.894 25.570 1.00 75.25 199 SER A CA 1
ATOM 1569 C C . SER A 1 199 ? -6.220 -7.057 25.835 1.00 75.25 199 SER A C 1
ATOM 1571 O O . SER A 1 199 ? -6.623 -8.221 25.845 1.00 75.25 199 SER A O 1
ATOM 1573 N N . ARG A 1 200 ? -4.933 -6.743 25.999 1.00 64.81 200 ARG A N 1
ATOM 1574 C CA . ARG A 1 200 ? -3.917 -7.743 26.348 1.00 64.81 200 ARG A CA 1
ATOM 1575 C C . ARG A 1 200 ? -3.927 -8.135 27.831 1.00 64.81 200 ARG A C 1
ATOM 1577 O O . ARG A 1 200 ? -3.117 -8.987 28.172 1.00 64.81 200 ARG A O 1
ATOM 1584 N N . ASP A 1 201 ? -4.734 -7.505 28.699 1.00 59.50 201 ASP A N 1
ATOM 1585 C CA . ASP A 1 201 ? -4.605 -7.719 30.153 1.00 59.50 201 ASP A CA 1
ATOM 1586 C C . ASP A 1 201 ? -4.873 -9.202 30.489 1.00 59.50 201 ASP A C 1
ATOM 1588 O O . ASP A 1 201 ? -5.970 -9.691 30.208 1.00 59.50 201 ASP A O 1
ATOM 1592 N N . PRO A 1 202 ? -3.877 -9.939 31.020 1.00 48.84 202 PRO A N 1
ATOM 1593 C CA . PRO A 1 202 ? -3.950 -11.378 31.236 1.00 48.84 202 PRO A CA 1
ATOM 1594 C C . PRO A 1 202 ? -4.536 -11.712 32.614 1.00 48.84 202 PRO A C 1
ATOM 1596 O O . PRO A 1 202 ? -3.995 -12.565 33.315 1.00 48.84 202 PRO A O 1
ATOM 1599 N N . ARG A 1 203 ? -5.600 -11.014 33.028 1.00 42.72 203 ARG A N 1
ATOM 1600 C CA . ARG A 1 203 ? -6.338 -11.397 34.238 1.00 42.72 203 ARG A CA 1
ATOM 1601 C C . ARG A 1 203 ? -7.361 -12.476 33.936 1.00 42.72 203 ARG A C 1
ATOM 1603 O O . ARG A 1 203 ? -8.112 -12.307 32.951 1.00 42.72 203 ARG A O 1
#

Secondary structure (DSSP, 8-state):
-----SS----SSPEEEEEEETTEEEEEEEPPPPP--SSHHHHHHHHHHHHHHHGGG-S-EEEEEETTSPPPHHHHHHHHHHHHHHHHHSPPEEEEEET-S-HHHHHHHHHHTPPP---SS-TT--BS--HHHHHHHHHHHHHHHHH-S---SSPPPHHHHHHHH-GGGHHHHHHHHHHHHHHHHHHTS--------------

Foldseek 3Di:
DAQDAPDFDQCPDWKWFWDDDDPFIDIDTDFGGQPDDPDLVSSLVSVLVSCVVVFPDDQEAEAEDAQPDDDDPVNVVSVVVSQVVCVVPGHHYDYHHPPPPCPVVVVVVVRVPTDDDDDPDDNPDGIPDDLVVVLVRLLVNLLCNVPVDPDDPAADAPVVVCVCCDDVNPNVVVSQVRSQVVSCVVVVHHDDDDDDGDGPPPD

Organism: Aphanomyces astaci (NCBI:txid112090)

Radius of gyration: 19.92 Å; chains: 1; bounding box: 50×37×57 Å

InterPro domains:
  IPR004044 K Homology domain, type 2 [PF07650] (162-195)
  IPR005662 GTPase Era-like [PTHR42698] (1-99)
  IPR006073 GTP binding domain [PF01926] (3-99)
  IPR009019 K homology domain superfamily, prokaryotic type [SSF54814] (125-200)
  IPR015946 K homology domain-like, alpha/beta [G3DSA:3.30.300.20] (155-202)
  IPR027417 P-loop containing nucleoside triphosphate hydrolase [G3DSA:3.40.50.300] (1-150)
  IPR027417 P-loop containing nucleoside triphosphate hydrolase [SSF52540] (4-143)

Sequence (203 aa):
VSAVSAKYNTTRDRVLGVLTQGDAQIAFYDTPGLVNLKDSHTYVRSLAITASETMPSVDMSLLVVDAVKRLDEQALEALKNIAISSAKEAAPIMLVMNKDKDVAKLRKELLALAVDRPWMFHSRMKSDRSDLDLVTEIIREKLYRRFNQELPYQAPSDRHVKTLLGTKGDTLREIGTAARKDIEKLLGRKIHLYLNIRSRDPR